Protein AF-0000000078556509 (afdb_homodimer)

Structure (mmCIF, N/CA/C/O backbone):
data_AF-0000000078556509-model_v1
#
loop_
_entity.id
_entity.type
_entity.pdbx_description
1 polymer 'Transthyretin-like family protein'
#
loop_
_atom_site.group_PDB
_atom_site.id
_atom_site.type_symbol
_atom_site.label_atom_id
_atom_site.label_alt_id
_atom_site.label_comp_id
_atom_site.label_asym_id
_atom_site.label_entity_id
_atom_site.label_seq_id
_atom_site.pdbx_PDB_ins_code
_atom_site.Cartn_x
_atom_site.Cartn_y
_atom_site.Cartn_z
_atom_site.occupancy
_atom_site.B_iso_or_equiv
_atom_site.auth_seq_id
_atom_site.auth_comp_id
_atom_site.auth_asym_id
_atom_site.auth_atom_id
_atom_site.pdbx_PDB_model_num
ATOM 1 N N . MET A 1 1 ? -6.086 -6.164 5.988 1 96.38 1 MET A N 1
ATOM 2 C CA . MET A 1 1 ? -7.168 -5.723 6.867 1 96.38 1 MET A CA 1
ATOM 3 C C . MET A 1 1 ? -8.195 -4.902 6.098 1 96.38 1 MET A C 1
ATOM 5 O O . MET A 1 1 ? -7.891 -4.348 5.039 1 96.38 1 MET A O 1
ATOM 9 N N . CYS A 1 2 ? -9.359 -4.914 6.66 1 96.06 2 CYS A N 1
ATOM 10 C CA . CYS A 1 2 ? -10.398 -3.969 6.266 1 96.06 2 CYS A CA 1
ATOM 11 C C . CYS A 1 2 ? -10.992 -3.271 7.48 1 96.06 2 CYS A C 1
ATOM 13 O O . CYS A 1 2 ? -11.836 -3.844 8.18 1 96.06 2 CYS A O 1
ATOM 15 N N . GLY A 1 3 ? -10.539 -2.02 7.633 1 93.44 3 GLY A N 1
ATOM 16 C CA . GLY A 1 3 ? -10.82 -1.398 8.914 1 93.44 3 GLY A CA 1
ATOM 17 C C . GLY A 1 3 ? -10.094 -2.057 10.07 1 93.44 3 GLY A C 1
ATOM 18 O O . GLY A 1 3 ? -8.875 -2.221 10.031 1 93.44 3 GLY A O 1
ATOM 19 N N . ASP A 1 4 ? -10.836 -2.4 11.125 1 92.94 4 ASP A N 1
ATOM 20 C CA . ASP A 1 4 ? -10.234 -2.998 12.312 1 92.94 4 ASP A CA 1
ATOM 21 C C . ASP A 1 4 ? -10.367 -4.52 12.289 1 92.94 4 ASP A C 1
ATOM 23 O O . ASP A 1 4 ? -10.039 -5.191 13.266 1 92.94 4 ASP A O 1
ATOM 27 N N . LYS A 1 5 ? -10.719 -5.02 11.133 1 94.81 5 LYS A N 1
ATOM 28 C CA . LYS A 1 5 ? -10.93 -6.461 11.031 1 94.81 5 LYS A CA 1
ATOM 29 C C . LYS A 1 5 ? -10 -7.082 9.992 1 94.81 5 LYS A C 1
ATOM 31 O O . LYS A 1 5 ? -9.641 -6.43 9.008 1 94.81 5 LYS A O 1
ATOM 36 N N . PRO A 1 6 ? -9.734 -8.422 10.219 1 96.88 6 PRO A N 1
ATOM 37 C CA . PRO A 1 6 ? -9 -9.102 9.156 1 96.88 6 PRO A CA 1
ATOM 38 C C . PRO A 1 6 ? -9.781 -9.172 7.848 1 96.88 6 PRO A C 1
ATOM 40 O O . PRO A 1 6 ? -11.008 -9.32 7.863 1 96.88 6 PRO A O 1
ATOM 43 N N . LEU A 1 7 ? -9.109 -8.938 6.797 1 96.88 7 LEU A N 1
ATOM 44 C CA . LEU A 1 7 ? -9.719 -9.07 5.477 1 96.88 7 LEU A CA 1
ATOM 45 C C . LEU A 1 7 ? -9.641 -10.508 4.984 1 96.88 7 LEU A C 1
ATOM 47 O O . LEU A 1 7 ? -8.617 -10.93 4.449 1 96.88 7 LEU A O 1
ATOM 51 N N . LYS A 1 8 ? -10.68 -11.203 5.137 1 95 8 LYS A N 1
ATOM 52 C CA . LYS A 1 8 ? -10.758 -12.609 4.746 1 95 8 LYS A CA 1
ATOM 53 C C . LYS A 1 8 ? -11.211 -12.75 3.297 1 95 8 LYS A C 1
ATOM 55 O O . LYS A 1 8 ? -12.078 -12.008 2.838 1 95 8 LYS A O 1
ATOM 60 N N . GLY A 1 9 ? -10.625 -13.703 2.568 1 94.25 9 GLY A N 1
ATOM 61 C CA . GLY A 1 9 ? -11.141 -14.117 1.271 1 94.25 9 GLY A CA 1
ATOM 62 C C . GLY A 1 9 ? -10.633 -13.25 0.131 1 94.25 9 GLY A C 1
ATOM 63 O O . GLY A 1 9 ? -11.086 -13.383 -1.008 1 94.25 9 GLY A O 1
ATOM 64 N N . ALA A 1 10 ? -9.766 -12.32 0.424 1 95.56 10 ALA A N 1
ATOM 65 C CA . ALA A 1 10 ? -9.117 -11.586 -0.657 1 95.56 10 ALA A CA 1
ATOM 66 C C . ALA A 1 10 ? -8.266 -12.523 -1.516 1 95.56 10 ALA A C 1
ATOM 68 O O . ALA A 1 10 ? -7.594 -13.414 -0.996 1 95.56 10 ALA A O 1
ATOM 69 N N . ILE A 1 11 ? -8.258 -12.297 -2.779 1 96.19 11 ILE A N 1
ATOM 70 C CA . ILE A 1 11 ? -7.461 -13.094 -3.703 1 96.19 11 ILE A CA 1
ATOM 71 C C . ILE A 1 11 ? -6.117 -12.414 -3.951 1 96.19 11 ILE A C 1
ATOM 73 O O . ILE A 1 11 ? -6.066 -11.234 -4.297 1 96.19 11 ILE A O 1
ATOM 77 N N . LEU A 1 12 ? -5.078 -13.141 -3.709 1 97.12 12 LEU A N 1
ATOM 78 C CA . LEU A 1 12 ? -3.729 -12.664 -3.988 1 97.12 12 LEU A CA 1
ATOM 79 C C . LEU A 1 12 ? -3.061 -13.516 -5.062 1 97.12 12 LEU A C 1
ATOM 81 O O . LEU A 1 12 ? -3.086 -14.742 -4.988 1 97.12 12 LEU A O 1
ATOM 85 N N . LYS A 1 13 ? -2.469 -12.836 -6.016 1 94.88 13 LYS A N 1
ATOM 86 C CA . LYS A 1 13 ? -1.738 -13.492 -7.094 1 94.88 13 LYS A CA 1
ATOM 87 C C . LYS A 1 13 ? -0.334 -12.914 -7.238 1 94.88 13 LYS A C 1
ATOM 89 O O . LYS A 1 13 ? -0.161 -11.695 -7.285 1 94.88 13 LYS A O 1
ATOM 94 N N . ILE A 1 14 ? 0.602 -13.734 -7.246 1 93.94 14 ILE A N 1
ATOM 95 C CA . ILE A 1 14 ? 1.925 -13.305 -7.688 1 93.94 14 ILE A CA 1
ATOM 96 C C . ILE A 1 14 ? 2.139 -13.711 -9.141 1 93.94 14 ILE A C 1
ATOM 98 O O . ILE A 1 14 ? 1.852 -14.844 -9.531 1 93.94 14 ILE A O 1
ATOM 102 N N . ILE A 1 15 ? 2.551 -12.734 -9.883 1 91.75 15 ILE A N 1
ATOM 103 C CA . ILE A 1 15 ? 2.691 -12.945 -11.32 1 91.75 15 ILE A CA 1
ATOM 104 C C . ILE A 1 15 ? 4.086 -12.523 -11.766 1 91.75 15 ILE A C 1
ATOM 106 O O . ILE A 1 15 ? 4.809 -11.852 -11.023 1 91.75 15 ILE A O 1
ATOM 110 N N . ASP A 1 16 ? 4.496 -13.023 -12.938 1 90.25 16 ASP A N 1
ATOM 111 C CA . ASP A 1 16 ? 5.605 -12.469 -13.711 1 90.25 16 ASP A CA 1
ATOM 112 C C . ASP A 1 16 ? 5.094 -11.531 -14.805 1 90.25 16 ASP A C 1
ATOM 114 O O . ASP A 1 16 ? 4.402 -11.961 -15.727 1 90.25 16 ASP A O 1
ATOM 118 N N . ARG A 1 17 ? 5.434 -10.273 -14.547 1 87.31 17 ARG A N 1
ATOM 119 C CA . ARG A 1 17 ? 4.961 -9.281 -15.508 1 87.31 17 ARG A CA 1
ATOM 120 C C . ARG A 1 17 ? 5.68 -9.43 -16.844 1 87.31 17 ARG A C 1
ATOM 122 O O . ARG A 1 17 ? 6.906 -9.516 -16.891 1 87.31 17 ARG A O 1
ATOM 129 N N . ASP A 1 18 ? 4.867 -9.414 -17.875 1 80.38 18 ASP A N 1
ATOM 130 C CA . ASP A 1 18 ? 5.445 -9.469 -19.219 1 80.38 18 ASP A CA 1
ATOM 131 C C . ASP A 1 18 ? 5.254 -8.148 -19.953 1 80.38 18 ASP A C 1
ATOM 133 O O . ASP A 1 18 ? 4.242 -7.469 -19.766 1 80.38 18 ASP A O 1
ATOM 137 N N . HIS A 1 19 ? 6.23 -7.641 -20.609 1 72.62 19 HIS A N 1
ATOM 138 C CA . HIS A 1 19 ? 6.176 -6.355 -21.297 1 72.62 19 HIS A CA 1
ATOM 139 C C . HIS A 1 19 ? 5.723 -6.516 -22.75 1 72.62 19 HIS A 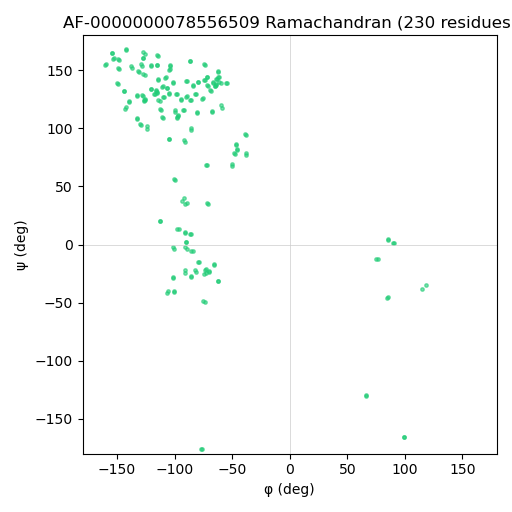C 1
ATOM 141 O O . HIS A 1 19 ? 5.25 -5.559 -23.359 1 72.62 19 HIS A O 1
ATOM 147 N N . ASP A 1 20 ? 5.836 -7.543 -23.422 1 63.81 20 ASP A N 1
AT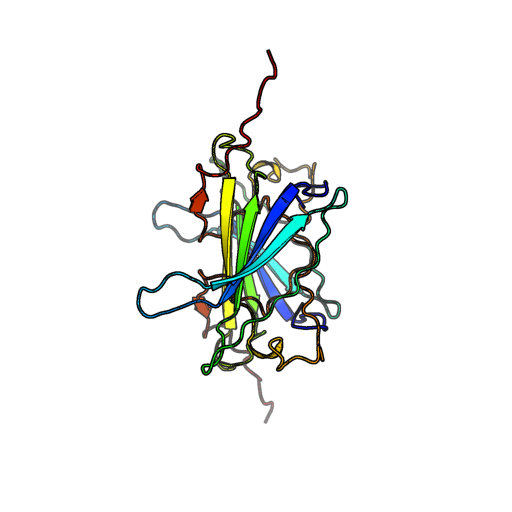OM 148 C CA . ASP A 1 20 ? 5.672 -7.695 -24.875 1 63.81 20 ASP A CA 1
ATOM 149 C C . ASP A 1 20 ? 4.223 -8.016 -25.234 1 63.81 20 ASP A C 1
ATOM 151 O O . ASP A 1 20 ? 3.955 -8.648 -26.25 1 63.81 20 ASP A O 1
ATOM 155 N N . GLY A 1 21 ? 3.35 -7.406 -24.469 1 65.56 21 GLY A N 1
ATOM 156 C CA . GLY A 1 21 ? 1.974 -7.652 -24.875 1 65.56 21 GLY A CA 1
ATOM 157 C C . GLY A 1 21 ? 1.466 -9.016 -24.469 1 65.56 21 GLY A C 1
ATOM 158 O O . GLY A 1 21 ? 0.281 -9.32 -24.625 1 65.56 21 GLY A O 1
ATOM 159 N N . ASP A 1 22 ? 2.355 -9.797 -24.078 1 65.38 22 ASP A N 1
ATOM 160 C CA . ASP A 1 22 ? 1.943 -11.125 -23.641 1 65.38 22 ASP A CA 1
ATOM 161 C C . ASP A 1 22 ? 1.27 -11.078 -22.266 1 65.38 22 ASP A C 1
ATOM 163 O O . ASP A 1 22 ? 1.391 -10.086 -21.547 1 65.38 22 ASP A O 1
ATOM 167 N N . LYS A 1 23 ? 0.488 -12.078 -22.125 1 77.12 23 LYS A N 1
ATOM 168 C CA . LYS A 1 23 ? -0.222 -12.203 -20.859 1 77.12 23 LYS A CA 1
ATOM 169 C C . LYS A 1 23 ? 0.747 -12.492 -19.703 1 77.12 23 LYS A C 1
ATOM 171 O O . LYS A 1 23 ? 1.72 -13.227 -19.875 1 77.12 23 LYS A O 1
ATOM 176 N N . ASP A 1 24 ? 0.536 -11.852 -18.5 1 81.94 24 ASP A N 1
ATOM 177 C CA . ASP A 1 24 ? 1.281 -12.148 -17.281 1 81.94 24 ASP A CA 1
ATOM 178 C C . ASP A 1 24 ? 1.217 -13.633 -16.938 1 81.94 24 ASP A C 1
ATOM 180 O O . ASP A 1 24 ? 0.186 -14.281 -17.156 1 81.94 24 ASP A O 1
ATOM 184 N N . ASP A 1 25 ? 2.389 -14.148 -16.5 1 87 25 ASP A N 1
ATOM 185 C CA . ASP A 1 25 ? 2.398 -15.531 -16.031 1 87 25 ASP A CA 1
ATOM 186 C C . ASP A 1 25 ? 2.014 -15.617 -14.555 1 87 25 ASP A C 1
ATOM 188 O O . ASP A 1 25 ? 2.629 -14.969 -13.711 1 87 25 ASP A O 1
ATOM 192 N N . LEU A 1 26 ? 1.012 -16.422 -14.383 1 90.44 26 LEU A N 1
ATOM 193 C CA . LEU A 1 26 ? 0.615 -16.672 -13 1 90.44 26 LEU A CA 1
ATOM 194 C C . LEU A 1 26 ? 1.592 -17.625 -12.32 1 90.44 26 LEU A C 1
ATOM 196 O O . LEU A 1 26 ? 1.831 -18.719 -12.812 1 90.44 26 LEU A O 1
ATOM 200 N N . LEU A 1 27 ? 2.104 -17.172 -11.219 1 89.94 27 LEU A N 1
ATOM 201 C CA . LEU A 1 27 ? 3.051 -18.016 -10.492 1 89.94 27 LEU A CA 1
ATOM 202 C C . LEU A 1 27 ? 2.369 -18.703 -9.32 1 89.94 27 LEU A C 1
ATOM 204 O O . LEU A 1 27 ? 2.682 -19.859 -9.016 1 89.94 27 LEU A O 1
ATOM 208 N N . ASP A 1 28 ? 1.559 -18.078 -8.656 1 92.69 28 ASP A N 1
ATOM 209 C CA . ASP A 1 28 ? 0.806 -18.625 -7.535 1 92.69 28 ASP A CA 1
ATOM 210 C C . ASP A 1 28 ? -0.43 -17.781 -7.234 1 92.69 28 ASP A C 1
ATOM 212 O O . ASP A 1 28 ? -0.494 -16.609 -7.613 1 92.69 28 ASP A O 1
ATOM 216 N N . GLU A 1 29 ? -1.431 -18.391 -6.645 1 95.06 29 GLU A N 1
ATOM 217 C CA . GLU A 1 29 ? -2.674 -17.734 -6.25 1 95.06 29 GLU A CA 1
ATOM 218 C C . GLU A 1 29 ? -3.205 -18.312 -4.938 1 95.06 29 GLU A C 1
ATOM 220 O O . GLU A 1 29 ? -3.324 -19.531 -4.789 1 95.06 29 GLU A O 1
ATOM 225 N N . VAL A 1 30 ? -3.566 -17.438 -4.02 1 96.56 30 VAL A N 1
ATOM 226 C CA . VAL A 1 30 ? -4.125 -17.875 -2.744 1 96.56 30 VAL A CA 1
ATOM 227 C C . VAL A 1 30 ? -5.238 -16.922 -2.311 1 96.56 30 VAL A C 1
ATOM 229 O O . VAL A 1 30 ? -5.449 -15.883 -2.932 1 96.56 30 VAL A O 1
ATOM 232 N N . ARG A 1 31 ? -5.992 -17.344 -1.307 1 96.5 31 ARG A N 1
ATOM 233 C CA . ARG A 1 31 ? -6.945 -16.484 -0.609 1 96.5 31 ARG A CA 1
ATOM 234 C C . ARG A 1 31 ? -6.523 -16.266 0.838 1 96.5 31 ARG A C 1
ATOM 236 O O . ARG A 1 31 ? -5.977 -17.156 1.479 1 96.5 31 ARG A O 1
ATOM 243 N N . THR A 1 32 ? -6.75 -15.047 1.268 1 97.19 32 THR A N 1
ATOM 244 C CA . THR A 1 32 ? -6.453 -14.812 2.676 1 97.19 32 THR A CA 1
ATOM 245 C C . THR A 1 32 ? -7.316 -15.695 3.568 1 97.19 32 THR A C 1
ATOM 247 O O . THR A 1 32 ? -8.492 -15.922 3.275 1 97.19 32 THR A O 1
ATOM 250 N N . GLU A 1 33 ? -6.727 -16.125 4.648 1 97.5 33 GLU A N 1
ATOM 251 C CA . GLU A 1 33 ? -7.41 -16.922 5.66 1 97.5 33 GLU A CA 1
ATOM 252 C C . GLU A 1 33 ? -8.312 -16.047 6.527 1 97.5 33 GLU A C 1
ATOM 254 O O . GLU A 1 33 ? -8.414 -14.836 6.309 1 97.5 33 GLU A O 1
ATOM 259 N N . ASP A 1 34 ? -8.93 -16.656 7.543 1 96.88 34 ASP A N 1
ATOM 260 C CA . ASP A 1 34 ? -9.875 -15.969 8.422 1 96.88 34 ASP A CA 1
ATOM 261 C C . ASP A 1 34 ? -9.195 -14.828 9.18 1 96.88 34 ASP A C 1
ATOM 263 O O . ASP A 1 34 ? -9.828 -13.828 9.5 1 96.88 34 ASP A O 1
ATOM 267 N N . ASN A 1 35 ? -7.992 -15.008 9.445 1 96.75 35 ASN A N 1
ATOM 268 C CA . ASN A 1 35 ? -7.262 -14 10.203 1 96.75 35 ASN A CA 1
ATOM 269 C C . ASN A 1 35 ? -6.621 -12.969 9.281 1 96.75 35 ASN A C 1
ATOM 271 O O . ASN A 1 35 ? -5.836 -12.125 9.734 1 96.75 35 ASN A O 1
ATOM 275 N N . GLY A 1 36 ? -6.82 -13.055 7.996 1 97.06 36 GLY A N 1
ATOM 276 C CA . GLY A 1 36 ? -6.309 -12.078 7.047 1 97.06 36 GLY A CA 1
ATOM 277 C C . GLY A 1 36 ? -4.926 -12.414 6.527 1 97.06 36 GLY A C 1
ATOM 278 O O . GLY A 1 36 ? -4.355 -11.672 5.727 1 97.06 36 GLY A O 1
ATOM 279 N N . GLU A 1 37 ? -4.359 -13.539 6.949 1 97 37 GLU A N 1
ATOM 280 C CA . GLU A 1 37 ? -2.996 -13.898 6.574 1 97 37 GLU A CA 1
ATOM 281 C C . GLU A 1 37 ? -2.969 -14.648 5.246 1 97 37 GLU A C 1
ATOM 283 O O . GLU A 1 37 ? -3.98 -15.219 4.828 1 97 37 GLU A O 1
ATOM 288 N N . PHE A 1 38 ? -1.829 -14.602 4.633 1 96.62 38 PHE A N 1
ATOM 289 C CA . PHE A 1 38 ? -1.604 -15.352 3.4 1 96.62 38 PHE A CA 1
ATOM 290 C C . PHE A 1 38 ? -0.127 -15.688 3.234 1 96.62 38 PHE A C 1
ATOM 292 O O . PHE A 1 38 ? 0.731 -15.086 3.881 1 96.62 38 PHE A O 1
ATOM 299 N N . TYR A 1 39 ? 0.152 -16.656 2.428 1 94.75 39 TYR A N 1
ATOM 300 C CA . TYR A 1 39 ? 1.484 -17.078 2 1 94.75 39 TYR A CA 1
ATOM 301 C C . TYR A 1 39 ? 1.495 -17.438 0.521 1 94.75 39 TYR A C 1
ATOM 303 O O . TYR A 1 39 ? 0.648 -18.203 0.059 1 94.75 39 TYR A O 1
ATOM 311 N N . LEU A 1 40 ? 2.391 -16.734 -0.222 1 93.12 40 LEU A N 1
ATOM 312 C CA . LEU A 1 40 ? 2.527 -17 -1.65 1 93.12 40 LEU A CA 1
ATOM 313 C C . LEU A 1 40 ? 3.912 -17.547 -1.973 1 93.12 40 LEU A C 1
ATOM 315 O O . LEU A 1 40 ? 4.918 -17.047 -1.456 1 93.12 40 LEU A O 1
ATOM 319 N N . LYS A 1 41 ? 3.93 -18.531 -2.648 1 87.38 41 LYS A N 1
ATOM 320 C CA . LYS A 1 41 ? 5.164 -19.094 -3.184 1 87.38 41 LYS A CA 1
ATOM 321 C C . LYS A 1 41 ? 4.953 -19.656 -4.586 1 87.38 41 LYS A C 1
ATOM 323 O O . LYS A 1 41 ? 4 -20.406 -4.828 1 87.38 41 LYS A O 1
ATOM 328 N N . GLY A 1 42 ? 5.676 -19.031 -5.555 1 79.38 42 GLY A N 1
ATOM 329 C CA . GLY A 1 42 ? 5.562 -19.531 -6.914 1 79.38 42 GLY A CA 1
ATOM 330 C C . GLY A 1 42 ? 6.84 -19.359 -7.715 1 79.38 42 GLY A C 1
ATOM 331 O O . GLY A 1 42 ? 7.785 -18.719 -7.266 1 79.38 42 GLY A O 1
ATOM 332 N N . GLY A 1 43 ? 6.895 -20.172 -8.727 1 76.06 43 GLY A N 1
ATOM 333 C CA . GLY A 1 43 ? 8.078 -20.109 -9.57 1 76.06 43 GLY A CA 1
ATOM 334 C C . GLY A 1 43 ? 7.789 -20.438 -11.023 1 76.06 43 GLY A C 1
ATOM 335 O O . GLY A 1 43 ? 6.672 -20.828 -11.367 1 76.06 43 GLY A O 1
ATOM 336 N N . THR A 1 44 ? 8.578 -19.859 -11.875 1 69.25 44 THR A N 1
ATOM 337 C CA . THR A 1 44 ? 8.484 -20.188 -13.297 1 69.25 44 THR A CA 1
ATOM 338 C C . THR A 1 44 ? 9.859 -20.5 -13.867 1 69.25 44 THR A C 1
ATOM 340 O O . THR A 1 44 ? 10.883 -20.203 -13.242 1 69.25 44 THR A O 1
ATOM 343 N N . TYR A 1 45 ? 9.711 -21.375 -14.805 1 66.25 45 TYR A N 1
ATOM 344 C CA . TYR A 1 45 ? 10.93 -21.672 -15.547 1 66.25 45 TYR A CA 1
ATOM 345 C C . TYR A 1 45 ? 11.07 -20.766 -16.766 1 66.25 45 TYR A C 1
ATOM 347 O O . TYR A 1 45 ? 10.234 -20.797 -17.672 1 66.25 45 TYR A O 1
ATOM 355 N N . GLU A 1 46 ? 11.695 -19.625 -16.516 1 64.81 46 GLU A N 1
ATOM 356 C CA . GLU A 1 46 ? 11.93 -18.812 -17.688 1 64.81 46 GLU A CA 1
ATOM 357 C C . GLU A 1 46 ? 13.391 -18.391 -17.797 1 64.81 46 GLU A C 1
ATOM 359 O O . GLU A 1 46 ? 14.125 -18.422 -16.812 1 64.81 46 GLU A O 1
ATOM 364 N N . ASP A 1 47 ? 13.844 -18.141 -19.047 1 60.06 47 ASP A N 1
ATOM 365 C CA . ASP A 1 47 ? 15.203 -17.75 -19.391 1 60.06 47 ASP A CA 1
ATOM 366 C C . ASP A 1 47 ? 15.484 -16.312 -18.984 1 60.06 47 ASP A C 1
ATOM 368 O O . ASP A 1 47 ? 16.641 -15.906 -18.828 1 60.06 47 ASP A O 1
ATOM 372 N N . THR A 1 48 ? 14.484 -15.555 -18.891 1 64.44 48 THR A N 1
ATOM 373 C CA . THR A 1 48 ? 14.656 -14.141 -18.562 1 64.44 48 THR A CA 1
ATOM 374 C C . THR A 1 48 ? 14.281 -13.859 -17.125 1 64.44 48 THR A C 1
ATOM 376 O O . THR A 1 48 ? 13.508 -14.609 -16.516 1 64.44 48 THR A O 1
ATOM 379 N N . PRO A 1 49 ? 14.992 -12.773 -16.75 1 72.31 49 PRO A N 1
ATOM 380 C CA . PRO A 1 49 ? 14.656 -12.414 -15.367 1 72.31 49 PRO A CA 1
ATOM 381 C C . PRO A 1 49 ? 13.172 -12.086 -15.188 1 72.31 49 PRO A C 1
ATOM 383 O O . PRO A 1 49 ? 12.547 -11.531 -16.094 1 72.31 49 PRO A O 1
ATOM 386 N N . ILE A 1 50 ? 12.562 -12.523 -14.109 1 80.38 50 ILE A N 1
ATOM 387 C CA . ILE A 1 50 ? 11.164 -12.32 -13.773 1 80.38 50 ILE A CA 1
ATOM 388 C C . ILE A 1 50 ? 10.969 -10.922 -13.195 1 80.38 50 ILE A C 1
ATOM 390 O O . ILE A 1 50 ? 11.867 -10.391 -12.531 1 80.38 50 ILE A O 1
ATOM 394 N N . GLU A 1 51 ? 9.906 -10.281 -13.555 1 87.75 51 GLU A N 1
ATOM 395 C CA . GLU A 1 51 ? 9.43 -9.062 -12.906 1 87.75 51 GLU A CA 1
ATOM 396 C C . GLU A 1 51 ? 8.211 -9.344 -12.031 1 87.75 51 GLU A C 1
ATOM 398 O O . GLU A 1 51 ? 7.07 -9.25 -12.492 1 87.75 51 GLU A O 1
ATOM 403 N N . PRO A 1 52 ? 8.477 -9.656 -10.742 1 91.19 52 PRO A N 1
ATOM 404 C CA . PRO A 1 52 ? 7.383 -10.102 -9.883 1 91.19 52 PRO A CA 1
ATOM 405 C C . PRO A 1 52 ? 6.422 -8.977 -9.516 1 91.19 52 PRO A C 1
ATOM 407 O O . PRO A 1 52 ? 6.855 -7.855 -9.25 1 91.19 52 PRO A O 1
ATOM 410 N N . ALA A 1 53 ? 5.207 -9.289 -9.562 1 93.56 53 ALA A N 1
ATOM 411 C CA . ALA A 1 53 ? 4.164 -8.359 -9.141 1 93.56 53 ALA A CA 1
ATOM 412 C C . ALA A 1 53 ? 3.088 -9.07 -8.328 1 93.56 53 ALA A C 1
ATOM 414 O O . ALA A 1 53 ? 2.906 -10.281 -8.461 1 93.56 53 ALA A O 1
ATOM 415 N N . LEU A 1 54 ? 2.5 -8.289 -7.52 1 95.12 54 LEU A N 1
ATOM 416 C CA . LEU A 1 54 ? 1.416 -8.773 -6.668 1 95.12 54 LEU A CA 1
ATOM 417 C C . LEU A 1 54 ? 0.095 -8.109 -7.047 1 95.12 54 LEU A C 1
ATOM 419 O O . LEU A 1 54 ? 0.007 -6.883 -7.117 1 95.12 54 LEU A O 1
ATOM 423 N N . LYS A 1 55 ? -0.846 -8.914 -7.336 1 95.12 55 LYS A N 1
ATOM 424 C CA . LYS A 1 55 ? -2.217 -8.453 -7.527 1 95.12 55 LYS A CA 1
ATOM 425 C C . LYS A 1 55 ? -3.1 -8.844 -6.348 1 95.12 55 LYS A C 1
ATOM 427 O O . LYS A 1 55 ? -3.045 -9.977 -5.871 1 95.12 55 LYS A O 1
ATOM 432 N N . ILE A 1 56 ? -3.855 -7.918 -5.926 1 95.88 56 ILE A N 1
ATOM 433 C CA . ILE A 1 56 ? -4.777 -8.18 -4.824 1 95.88 56 ILE A CA 1
ATOM 434 C C . ILE A 1 56 ? -6.195 -7.789 -5.234 1 95.88 56 ILE A C 1
ATOM 436 O O . ILE A 1 56 ? -6.43 -6.668 -5.691 1 95.88 56 ILE A O 1
ATOM 440 N N . TYR A 1 57 ? -7.105 -8.719 -5.141 1 94.06 57 TYR A N 1
ATOM 441 C CA . TYR A 1 57 ? -8.531 -8.5 -5.363 1 94.06 57 TYR A CA 1
ATOM 442 C C . TYR A 1 57 ? -9.312 -8.609 -4.059 1 94.06 57 TYR A C 1
ATOM 444 O O . TYR A 1 57 ? -9.219 -9.609 -3.352 1 94.06 57 TYR A O 1
ATOM 452 N N . HIS A 1 58 ? -10.062 -7.598 -3.795 1 94.25 58 HIS A N 1
ATOM 453 C CA . HIS A 1 58 ? -10.727 -7.621 -2.494 1 94.25 58 HIS A CA 1
ATOM 454 C C . HIS A 1 58 ? -12.008 -6.793 -2.512 1 94.25 58 HIS A C 1
ATOM 456 O O . HIS A 1 58 ? -12.234 -6.008 -3.436 1 94.25 58 HIS A O 1
ATOM 462 N N . ASP A 1 59 ? -12.828 -6.992 -1.521 1 91.31 59 ASP A N 1
ATOM 463 C CA . ASP A 1 59 ? -14.133 -6.328 -1.442 1 91.31 59 ASP A CA 1
ATOM 464 C C . ASP A 1 59 ? -14.172 -5.34 -0.281 1 91.31 59 ASP A C 1
ATOM 466 O O . ASP A 1 59 ? -15.25 -4.984 0.2 1 91.31 59 ASP A O 1
ATOM 470 N N . CYS A 1 60 ? -13.031 -5.004 0.088 1 93.06 60 CYS A N 1
ATOM 471 C CA . CYS A 1 60 ? -12.992 -3.984 1.129 1 93.06 60 CYS A CA 1
ATOM 472 C C . CYS A 1 60 ? -13.391 -2.621 0.571 1 93.06 60 CYS A C 1
ATOM 474 O O . CYS A 1 60 ? -12.523 -1.828 0.189 1 93.06 60 CYS A O 1
ATOM 476 N N . ASP A 1 61 ? -14.617 -2.533 0.234 1 77.19 61 ASP A N 1
ATOM 477 C CA . ASP A 1 61 ? -15.148 -1.322 -0.383 1 77.19 61 ASP A CA 1
ATOM 478 C C . ASP A 1 61 ? -16.359 -0.806 0.383 1 77.19 61 ASP A C 1
ATOM 480 O O . ASP A 1 61 ? -17.266 -1.58 0.732 1 77.19 61 ASP A O 1
ATOM 484 N N . HIS A 1 62 ? -16.266 0.353 0.748 1 63.31 62 HIS A N 1
ATOM 485 C CA . HIS A 1 62 ? -17.422 0.915 1.437 1 63.31 62 HIS A CA 1
ATOM 486 C C . HIS A 1 62 ? -18.484 1.381 0.444 1 63.31 62 HIS A C 1
ATOM 488 O O . HIS A 1 62 ? -19.672 1.471 0.787 1 63.31 62 HIS A O 1
ATOM 494 N N . LYS A 1 63 ? -18.047 1.661 -0.748 1 60.47 63 LYS A N 1
ATOM 495 C CA . LYS A 1 63 ? -18.984 2.373 -1.624 1 60.47 63 LYS A CA 1
ATOM 496 C C . LYS A 1 63 ? -19.547 1.442 -2.691 1 60.47 63 LYS A C 1
ATOM 498 O O . LYS A 1 63 ? -20.703 1.599 -3.107 1 60.47 63 LYS A O 1
ATOM 503 N N . HIS A 1 64 ? -18.703 0.549 -3.271 1 61.06 64 HIS A N 1
ATOM 504 C CA . HIS A 1 64 ? -19.156 -0.214 -4.43 1 61.06 64 HIS A CA 1
ATOM 505 C C . HIS A 1 64 ? -19.016 -1.714 -4.188 1 61.06 64 HIS A C 1
ATOM 507 O O . HIS A 1 64 ? -17.938 -2.279 -4.371 1 61.06 64 HIS A O 1
ATOM 513 N N . LYS A 1 65 ? -20.062 -2.32 -3.848 1 64.06 65 LYS A N 1
ATOM 514 C CA . LYS A 1 65 ? -20.031 -3.727 -3.453 1 64.06 65 LYS A CA 1
ATOM 515 C C . LYS A 1 65 ? -20.094 -4.641 -4.672 1 64.06 65 LYS A C 1
ATOM 517 O O . LYS A 1 65 ? -19.781 -5.832 -4.582 1 64.06 65 LYS A O 1
ATOM 522 N N . ALA A 1 66 ? -20.281 -4.078 -5.848 1 68.81 66 ALA A N 1
ATOM 523 C CA . ALA A 1 66 ? -20.562 -5.012 -6.938 1 68.81 66 ALA A CA 1
ATOM 524 C C . ALA A 1 66 ? -19.266 -5.543 -7.543 1 68.81 66 ALA A C 1
ATOM 526 O O . ALA A 1 66 ? -19.234 -6.652 -8.078 1 68.81 66 ALA A O 1
ATOM 527 N N . CYS A 1 67 ? -18.219 -4.793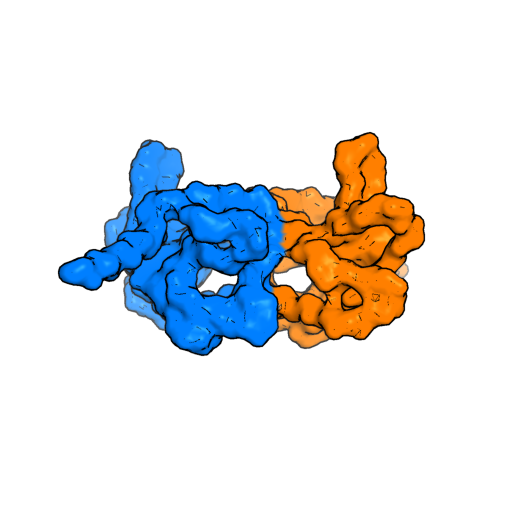 -7.484 1 84.56 67 CYS A N 1
ATOM 528 C CA . CYS A 1 67 ? -16.953 -5.219 -8.07 1 84.56 67 CYS A CA 1
ATOM 529 C C . CYS A 1 67 ? -15.828 -5.168 -7.047 1 84.56 67 CYS A C 1
ATOM 531 O O . CYS A 1 67 ? -15.859 -4.352 -6.125 1 84.56 67 CYS A O 1
ATOM 533 N N . LYS A 1 68 ? -14.977 -6.098 -7.238 1 89.69 68 LYS A N 1
ATOM 534 C CA . LYS A 1 68 ? -13.812 -6.121 -6.352 1 89.69 68 LYS A CA 1
ATOM 535 C C . LYS A 1 68 ? -12.828 -5.012 -6.703 1 89.69 68 LYS A C 1
ATOM 537 O O . LYS A 1 68 ? -12.68 -4.656 -7.875 1 89.69 68 LYS A O 1
ATOM 542 N N . ARG A 1 69 ? -12.273 -4.441 -5.707 1 93.06 69 ARG A N 1
ATOM 543 C CA . ARG A 1 69 ? -11.109 -3.582 -5.914 1 93.06 69 ARG A CA 1
ATOM 544 C C . ARG A 1 69 ? -9.883 -4.402 -6.277 1 93.06 69 ARG A C 1
ATOM 546 O O . ARG A 1 69 ? -9.68 -5.504 -5.754 1 93.06 69 ARG A O 1
ATOM 553 N N . ARG A 1 70 ? -9.07 -3.84 -7.145 1 93.19 70 ARG A N 1
ATOM 554 C CA . ARG A 1 70 ? -7.844 -4.523 -7.547 1 93.19 70 ARG A CA 1
ATOM 555 C C . ARG A 1 70 ? -6.648 -3.58 -7.496 1 93.19 70 ARG A C 1
ATOM 557 O O . ARG A 1 70 ? -6.699 -2.475 -8.039 1 93.19 70 ARG A O 1
ATOM 564 N N . VAL A 1 71 ? -5.652 -4.035 -6.82 1 94.81 71 VAL A N 1
ATOM 565 C CA . VAL A 1 71 ? -4.395 -3.299 -6.824 1 94.81 71 VAL A CA 1
ATOM 566 C C . VAL A 1 71 ? -3.307 -4.133 -7.496 1 94.81 71 VAL A C 1
ATOM 568 O O . VAL A 1 71 ? -3.416 -5.359 -7.574 1 94.81 71 VAL A O 1
ATOM 571 N N . TYR A 1 72 ? -2.326 -3.459 -8.023 1 94.06 72 TYR A N 1
ATOM 572 C CA . TYR A 1 72 ? -1.195 -4.031 -8.742 1 94.06 72 TYR A CA 1
ATOM 573 C C . TYR A 1 72 ? 0.121 -3.439 -8.25 1 94.06 72 TYR A C 1
ATOM 575 O O . TYR A 1 72 ? 0.408 -2.264 -8.492 1 94.06 72 TYR A O 1
ATOM 583 N N . TRP A 1 73 ? 0.928 -4.246 -7.516 1 96.12 73 TRP A N 1
ATOM 584 C CA . TRP A 1 73 ? 2.158 -3.771 -6.891 1 96.12 73 TRP A CA 1
ATOM 585 C C . TRP A 1 73 ? 3.365 -4.547 -7.406 1 96.12 73 TRP A C 1
ATOM 587 O O . TRP A 1 73 ? 3.332 -5.777 -7.492 1 96.12 73 TRP A O 1
ATOM 597 N N . MET A 1 74 ? 4.43 -3.816 -7.75 1 93.56 74 MET A N 1
ATOM 598 C CA . MET A 1 74 ? 5.668 -4.469 -8.164 1 93.56 74 MET A CA 1
ATOM 599 C C . MET A 1 74 ? 6.512 -4.848 -6.949 1 93.56 74 MET A C 1
ATOM 601 O O . MET A 1 74 ? 6.637 -4.062 -6.008 1 93.56 74 MET A O 1
ATOM 605 N N . LEU A 1 75 ? 7.047 -6.027 -7 1 93 75 LEU A N 1
ATOM 606 C CA . LEU A 1 75 ? 7.883 -6.523 -5.91 1 93 75 LEU A CA 1
ATOM 607 C C . LEU A 1 75 ? 9.359 -6.48 -6.293 1 93 75 LEU A C 1
ATOM 609 O O . LEU A 1 75 ? 9.703 -6.582 -7.473 1 93 75 LEU A O 1
ATOM 613 N N . PRO A 1 76 ? 10.195 -6.312 -5.297 1 91.31 76 PRO A N 1
ATOM 614 C CA . PRO A 1 76 ? 11.625 -6.305 -5.605 1 91.31 76 PRO A CA 1
ATO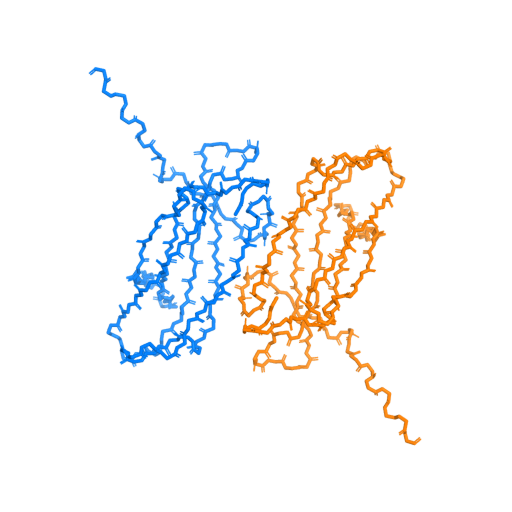M 615 C C . PRO A 1 76 ? 12.109 -7.633 -6.18 1 91.31 76 PRO A C 1
ATOM 617 O O . PRO A 1 76 ? 11.672 -8.703 -5.742 1 91.31 76 PRO A O 1
ATOM 620 N N . GLN A 1 77 ? 13.086 -7.555 -7.012 1 86.94 77 GLN A N 1
ATOM 621 C CA . GLN A 1 77 ? 13.633 -8.734 -7.676 1 86.94 77 GLN A CA 1
ATOM 622 C C . GLN A 1 77 ? 14.461 -9.578 -6.707 1 86.94 77 GLN A C 1
ATOM 624 O O . GLN A 1 77 ? 14.656 -10.773 -6.93 1 86.94 77 GLN A O 1
ATOM 629 N N . ARG A 1 78 ? 14.891 -9 -5.711 1 85.56 78 ARG A N 1
ATOM 630 C CA . ARG A 1 78 ? 15.812 -9.688 -4.809 1 85.56 78 ARG A CA 1
ATOM 631 C C . ARG A 1 78 ? 15.133 -10.867 -4.125 1 85.56 78 ARG A C 1
ATOM 633 O O . ARG A 1 78 ? 15.797 -11.727 -3.553 1 85.56 78 ARG A O 1
ATOM 640 N N . TYR A 1 79 ? 13.891 -10.891 -4.156 1 87.19 79 TYR A N 1
ATOM 641 C CA . TYR A 1 79 ? 13.18 -11.977 -3.502 1 87.19 79 TYR A CA 1
ATOM 642 C C . TYR A 1 79 ? 12.945 -13.133 -4.469 1 87.19 79 TYR A C 1
ATOM 644 O O . TYR A 1 79 ? 12.367 -14.156 -4.094 1 87.19 79 TYR A O 1
ATOM 652 N N . ILE A 1 80 ? 13.344 -12.945 -5.641 1 82.5 80 ILE A N 1
ATOM 653 C CA . ILE A 1 80 ? 13.328 -14.023 -6.621 1 82.5 80 ILE A CA 1
ATOM 654 C C . ILE A 1 80 ? 14.57 -14.898 -6.453 1 82.5 80 ILE A C 1
ATOM 656 O O . ILE A 1 80 ? 15.68 -14.383 -6.332 1 82.5 80 ILE A O 1
ATOM 660 N N . ASN A 1 81 ? 14.281 -16.156 -6.371 1 79.56 81 ASN A N 1
ATOM 661 C CA . ASN A 1 81 ? 15.391 -17.094 -6.219 1 79.56 81 ASN A CA 1
ATOM 662 C C . ASN A 1 81 ? 15.336 -18.203 -7.277 1 79.56 81 ASN A C 1
ATOM 664 O O . ASN A 1 81 ? 14.367 -18.297 -8.031 1 79.56 81 ASN A O 1
ATOM 668 N N . ASN A 1 82 ? 16.438 -18.938 -7.438 1 74.81 82 ASN A N 1
ATOM 669 C CA . ASN A 1 82 ? 16.562 -19.984 -8.445 1 74.81 82 ASN A CA 1
ATOM 670 C C . ASN A 1 82 ? 16.125 -21.344 -7.898 1 74.81 82 ASN A C 1
ATOM 672 O O . ASN A 1 82 ? 16.688 -22.375 -8.297 1 74.81 82 ASN A O 1
ATOM 676 N N . GLY A 1 83 ? 15.148 -21.422 -7.039 1 72.12 83 GLY A N 1
ATOM 677 C CA . GLY A 1 83 ? 14.688 -22.703 -6.547 1 72.12 83 GLY A CA 1
ATOM 678 C C . GLY A 1 83 ? 14.859 -22.859 -5.047 1 72.12 83 GLY A C 1
ATOM 679 O O . GLY A 1 83 ? 14.086 -23.578 -4.402 1 72.12 83 GLY A O 1
ATOM 680 N N . THR A 1 84 ? 15.93 -22.281 -4.535 1 76.44 84 THR A N 1
ATOM 681 C CA . THR A 1 84 ? 16.125 -22.312 -3.088 1 76.44 84 THR A CA 1
ATOM 682 C C . THR A 1 84 ? 15.688 -20.984 -2.457 1 76.44 84 THR A C 1
ATOM 684 O O . THR A 1 84 ? 16.234 -19.938 -2.777 1 76.44 84 THR A O 1
ATOM 687 N N . ILE A 1 85 ? 14.672 -21.078 -1.687 1 73.25 85 ILE A N 1
ATOM 688 C CA . ILE A 1 85 ? 14.188 -19.875 -1.029 1 73.25 85 ILE A CA 1
ATOM 689 C C . ILE A 1 85 ? 15.219 -19.391 -0.014 1 73.25 85 ILE A C 1
ATOM 691 O O . ILE A 1 85 ? 15.539 -20.094 0.94 1 73.25 85 ILE A O 1
ATOM 695 N N . THR A 1 86 ? 15.789 -18.203 -0.323 1 78.19 86 THR A N 1
ATOM 696 C CA . THR A 1 86 ? 16.797 -17.656 0.584 1 78.19 86 THR A CA 1
ATOM 697 C C . THR A 1 86 ? 16.188 -16.562 1.457 1 78.19 86 THR A C 1
ATOM 699 O O . THR A 1 86 ? 16.672 -16.312 2.566 1 78.19 86 THR A O 1
ATOM 702 N N . GLU A 1 87 ? 15.148 -15.906 0.881 1 85.69 87 GLU A N 1
ATOM 703 C CA . GLU A 1 87 ? 14.539 -14.805 1.625 1 85.69 87 GLU A CA 1
ATOM 704 C C . GLU A 1 87 ? 13.055 -14.672 1.291 1 85.69 87 GLU A C 1
ATOM 706 O O . GLU A 1 87 ? 12.656 -14.844 0.138 1 85.69 87 GLU A O 1
ATOM 711 N N . TRP A 1 88 ? 12.312 -14.422 2.418 1 88.88 88 TRP A N 1
ATOM 712 C CA . TRP A 1 88 ? 10.891 -14.141 2.258 1 88.88 88 TRP A CA 1
ATOM 713 C C . TRP A 1 88 ? 10.617 -12.648 2.361 1 88.88 88 TRP A C 1
ATOM 715 O O . TRP A 1 88 ? 11.234 -11.953 3.168 1 88.88 88 TRP A O 1
ATOM 725 N N . MET A 1 89 ? 9.75 -12.297 1.481 1 92.75 89 MET A N 1
ATOM 726 C CA . MET A 1 89 ? 9.297 -10.922 1.656 1 92.75 89 MET A CA 1
ATOM 727 C C . MET A 1 89 ? 8.086 -10.859 2.58 1 92.75 89 MET A C 1
ATOM 729 O O . MET A 1 89 ? 7.121 -11.602 2.395 1 92.75 89 MET A O 1
ATOM 733 N N . ASP A 1 90 ? 8.203 -10.031 3.561 1 95.94 90 ASP A N 1
ATOM 734 C CA . ASP A 1 90 ? 7.047 -9.656 4.371 1 95.94 90 ASP A CA 1
ATOM 735 C C . ASP A 1 90 ? 6.469 -8.32 3.912 1 95.94 90 ASP A C 1
ATOM 737 O O . ASP A 1 90 ? 7.082 -7.27 4.109 1 95.94 90 ASP A O 1
ATOM 741 N N .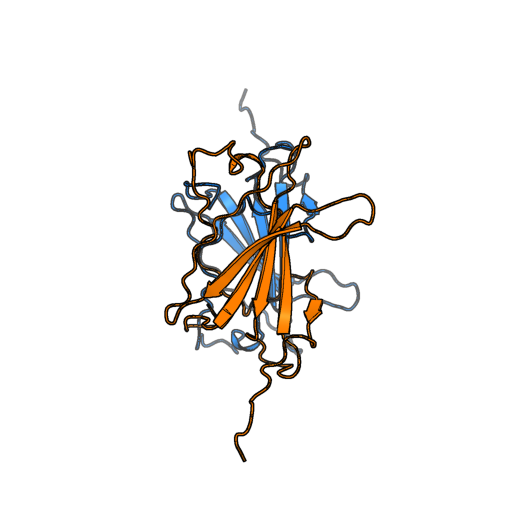 ILE A 1 91 ? 5.281 -8.367 3.311 1 96.44 91 ILE A N 1
ATOM 742 C CA . ILE A 1 91 ? 4.73 -7.121 2.795 1 96.44 91 ILE A CA 1
ATOM 743 C C . ILE A 1 91 ? 4.113 -6.32 3.939 1 96.44 91 ILE A C 1
ATOM 745 O O . ILE A 1 91 ? 3.799 -5.137 3.777 1 96.44 91 ILE A O 1
ATOM 749 N N . GLY A 1 92 ? 3.896 -6.977 5.062 1 96.81 92 GLY A N 1
ATOM 750 C CA . GLY A 1 92 ? 3.283 -6.332 6.211 1 96.81 92 GLY A CA 1
ATOM 751 C C . GLY A 1 92 ? 1.8 -6.629 6.34 1 96.81 92 GLY A C 1
ATOM 752 O O . GLY A 1 92 ? 1.324 -7.664 5.871 1 96.81 92 GLY A O 1
ATOM 753 N N . SER A 1 93 ? 1.174 -5.895 7.125 1 97.31 93 SER A N 1
ATOM 754 C CA . SER A 1 93 ? -0.274 -5.879 7.305 1 97.31 93 SER A CA 1
ATOM 755 C C . SER A 1 93 ? -0.879 -4.57 6.809 1 97.31 93 SER A C 1
ATOM 757 O O . SER A 1 93 ? -0.567 -3.496 7.328 1 97.31 93 SER A O 1
ATOM 759 N N . ILE A 1 94 ? -1.682 -4.703 5.82 1 97.94 94 ILE A N 1
ATOM 760 C CA . ILE A 1 94 ? -2.117 -3.504 5.113 1 97.94 94 ILE A CA 1
ATOM 761 C C . ILE A 1 94 ? -3.635 -3.359 5.23 1 97.94 94 ILE A C 1
ATOM 763 O O . ILE A 1 94 ? -4.375 -4.305 4.953 1 97.94 94 ILE A O 1
ATOM 767 N N . ASN A 1 95 ? -4.027 -2.172 5.625 1 97.56 95 ASN A N 1
ATOM 768 C CA . ASN A 1 95 ? -5.453 -1.856 5.652 1 97.56 95 ASN A CA 1
ATOM 769 C C . ASN A 1 95 ? -5.969 -1.479 4.27 1 97.56 95 ASN A C 1
ATOM 771 O O . ASN A 1 95 ? -5.668 -0.396 3.762 1 97.56 95 ASN A O 1
ATOM 775 N N . MET A 1 96 ? -6.832 -2.303 3.736 1 97.06 96 MET A N 1
ATOM 776 C CA . MET A 1 96 ? -7.23 -2.186 2.336 1 97.06 96 MET A CA 1
ATOM 777 C C . MET A 1 96 ? -8.391 -1.204 2.18 1 97.06 96 MET A C 1
ATOM 779 O O . MET A 1 96 ? -8.922 -1.033 1.081 1 97.06 96 MET A O 1
ATOM 783 N N . GLU A 1 97 ? -8.711 -0.488 3.266 1 95.38 97 GLU A N 1
ATOM 784 C CA . GLU A 1 97 ? -9.648 0.615 3.107 1 95.38 97 GLU A CA 1
ATOM 785 C C . GLU A 1 97 ? -9.031 1.768 2.326 1 95.38 97 GLU A C 1
ATOM 787 O O . GLU A 1 97 ? -9.742 2.609 1.777 1 95.38 97 GLU A O 1
ATOM 792 N N . ILE A 1 98 ? -7.727 1.719 2.418 1 95.69 98 ILE A N 1
ATOM 793 C CA . ILE A 1 98 ? -6.969 2.764 1.739 1 95.69 98 ILE A CA 1
ATOM 794 C C . ILE A 1 98 ? -7.176 2.65 0.23 1 95.69 98 ILE A C 1
ATOM 796 O O . ILE A 1 98 ? -7.184 1.547 -0.32 1 95.69 98 ILE A O 1
ATOM 800 N N . ASN A 1 99 ? -7.375 3.777 -0.376 1 93.75 99 ASN A N 1
ATOM 801 C CA . ASN A 1 99 ? -7.301 3.82 -1.833 1 93.75 99 ASN A CA 1
ATOM 802 C C . ASN A 1 99 ? -5.898 4.184 -2.312 1 93.75 99 ASN A C 1
ATOM 804 O O . ASN A 1 99 ? -5.449 5.316 -2.125 1 93.75 99 ASN A O 1
ATOM 808 N N . PHE A 1 100 ? -5.266 3.311 -2.979 1 94.75 100 PHE A N 1
ATOM 809 C CA . PHE A 1 100 ? -3.85 3.436 -3.301 1 94.75 100 PHE A CA 1
ATOM 810 C C . PHE A 1 100 ? -3.658 4.133 -4.641 1 94.75 100 PHE A C 1
ATOM 812 O O . PHE A 1 100 ? -2.535 4.242 -5.137 1 94.75 100 PHE A O 1
ATOM 819 N N . GLY A 1 101 ? -4.742 4.73 -5.281 1 86 101 GLY A N 1
ATOM 820 C CA . GLY A 1 101 ? -4.699 5.555 -6.477 1 86 101 GLY A CA 1
ATOM 821 C C . GLY A 1 101 ? -4.73 4.746 -7.762 1 86 101 GLY A C 1
ATOM 822 O O . GLY A 1 101 ? -5.27 5.195 -8.773 1 86 101 GLY A O 1
ATOM 823 N N . ASN A 1 102 ? -3.91 3.602 -7.887 1 83.44 102 ASN A N 1
ATOM 824 C CA . ASN A 1 102 ? -3.832 2.783 -9.094 1 83.44 102 ASN A CA 1
ATOM 825 C C . ASN A 1 102 ? -4.688 1.524 -8.969 1 83.44 102 ASN A C 1
ATOM 827 O O . ASN A 1 102 ? -4.23 0.426 -9.289 1 83.44 102 ASN A O 1
ATOM 831 N N . GLU A 1 103 ? -5.969 1.889 -8.68 1 86.56 103 GLU A N 1
ATOM 832 C CA . GLU A 1 103 ? -6.832 0.727 -8.492 1 86.56 103 GLU A CA 1
ATOM 833 C C . GLU A 1 103 ? -7.809 0.565 -9.648 1 86.56 103 GLU A C 1
ATOM 835 O O . GLU A 1 103 ? -8.211 1.552 -10.273 1 86.56 103 GLU A O 1
ATOM 840 N N . GLU A 1 104 ? -8 -0.665 -9.93 1 86.06 104 GLU A N 1
ATOM 841 C CA . GLU A 1 104 ? -9.031 -1.04 -10.891 1 86.06 104 GLU A CA 1
ATOM 842 C C . GLU A 1 104 ? -10.148 -1.841 -10.227 1 86.06 104 GLU A C 1
ATOM 844 O O . GLU A 1 104 ? -10.008 -2.268 -9.078 1 86.06 104 GLU A O 1
ATOM 849 N N . ARG A 1 105 ? -11.242 -1.867 -10.961 1 84.94 105 ARG A N 1
ATOM 850 C CA . ARG A 1 105 ? -12.359 -2.693 -10.5 1 84.94 105 ARG A CA 1
ATOM 851 C C . ARG A 1 105 ? -12.469 -3.969 -11.328 1 84.94 105 ARG A C 1
ATOM 853 O O . ARG A 1 105 ? -12.305 -3.939 -12.555 1 84.94 105 ARG A O 1
ATOM 860 N N . ASP A 1 106 ? -12.539 -5.035 -10.578 1 83.56 106 ASP A N 1
ATOM 861 C CA . ASP A 1 106 ? -12.719 -6.336 -11.219 1 83.56 106 ASP A CA 1
ATOM 862 C C . ASP A 1 106 ? -14.117 -6.898 -10.93 1 83.56 106 ASP A C 1
ATOM 864 O O . ASP A 1 106 ? -14.406 -7.301 -9.805 1 83.56 106 ASP A O 1
ATOM 868 N N . CYS A 1 107 ? -14.898 -6.895 -11.953 1 79.5 107 CYS A N 1
ATOM 869 C CA . CYS A 1 107 ? -16.281 -7.34 -11.766 1 79.5 107 CYS A CA 1
ATOM 870 C C . CYS A 1 107 ? -16.453 -8.773 -12.25 1 79.5 107 CYS A C 1
ATOM 872 O O . CYS A 1 107 ? -17.562 -9.305 -12.25 1 79.5 107 CYS A O 1
ATOM 874 N N . ARG A 1 108 ? -15.5 -9.406 -12.797 1 65.5 108 ARG A N 1
ATOM 875 C CA . ARG A 1 108 ? -15.578 -10.781 -13.273 1 65.5 108 ARG A CA 1
ATOM 876 C C . ARG A 1 108 ? -15.586 -11.773 -12.117 1 65.5 108 ARG A C 1
ATOM 878 O O . ARG A 1 108 ? -16.203 -12.836 -12.203 1 65.5 108 ARG A O 1
ATOM 885 N N . HIS A 1 109 ? -14.742 -11.719 -11.18 1 57.53 109 HIS A N 1
ATOM 886 C CA . HIS A 1 109 ? -14.672 -12.648 -10.062 1 57.53 109 HIS A CA 1
ATOM 887 C C . HIS A 1 109 ? -15.844 -12.453 -9.102 1 57.53 109 HIS A C 1
ATOM 889 O O . HIS A 1 109 ? -15.672 -12.492 -7.883 1 57.53 109 HIS A O 1
ATOM 895 N N . ARG A 1 110 ? -16.938 -12.141 -9.523 1 49.94 110 ARG A N 1
ATOM 896 C CA . ARG A 1 110 ? -18.125 -12.086 -8.68 1 49.94 110 ARG A CA 1
ATOM 897 C C . ARG A 1 110 ? -18.406 -13.438 -8.039 1 49.94 110 ARG A C 1
ATOM 899 O O . ARG A 1 110 ? -18.078 -14.477 -8.602 1 49.94 110 ARG A O 1
ATOM 906 N N . ARG A 1 111 ? -18.391 -13.617 -6.754 1 45.53 111 ARG A N 1
ATOM 907 C CA . ARG A 1 111 ? -18.969 -14.828 -6.18 1 45.53 111 ARG A CA 1
ATOM 908 C C . ARG A 1 111 ? -20.234 -15.234 -6.926 1 45.53 111 ARG A C 1
ATOM 910 O O . ARG A 1 111 ? -21.141 -14.43 -7.109 1 45.53 111 ARG A O 1
ATOM 917 N N . HIS A 1 112 ? -20.141 -16.062 -7.844 1 36.62 112 HIS A N 1
ATOM 918 C CA . HIS A 1 112 ? -21.391 -16.766 -8.125 1 36.62 112 HIS A CA 1
ATOM 919 C C . HIS A 1 112 ? -22 -17.328 -6.848 1 36.62 112 HIS A C 1
ATOM 921 O O . HIS A 1 112 ? -21.375 -18.141 -6.16 1 36.62 112 HIS A O 1
ATOM 927 N N . HIS A 1 113 ? -22.531 -16.516 -5.883 1 37.19 113 HIS A N 1
ATOM 928 C CA . HIS A 1 113 ? -23.469 -17.188 -5 1 37.19 113 HIS A CA 1
ATOM 929 C C . HIS A 1 113 ? -24.328 -18.188 -5.766 1 37.19 113 HIS A C 1
ATOM 931 O O . HIS A 1 113 ? -25.141 -17.797 -6.617 1 37.19 113 HIS A O 1
ATOM 937 N N . HIS A 1 114 ? -23.828 -19.266 -6.082 1 32.53 114 HIS A N 1
ATOM 938 C CA . HIS A 1 114 ? -24.703 -20.344 -6.48 1 32.53 114 HIS A CA 1
ATOM 939 C C . HIS A 1 114 ? -25.844 -20.531 -5.48 1 32.53 114 HIS A C 1
ATOM 941 O O . HIS A 1 114 ? -25.609 -20.844 -4.312 1 32.53 114 HIS A O 1
ATOM 947 N N . ARG A 1 115 ? -26.891 -19.828 -5.406 1 31.77 115 ARG A N 1
ATOM 948 C CA . ARG A 1 115 ? -28.141 -20.281 -4.801 1 31.77 115 ARG A CA 1
ATOM 949 C C . ARG A 1 115 ? -28.5 -21.688 -5.289 1 31.77 115 ARG A C 1
ATOM 951 O O . ARG A 1 115 ? -28.672 -21.906 -6.488 1 31.77 115 ARG A O 1
ATOM 958 N N . ARG A 1 116 ? -27.984 -22.719 -4.668 1 31.05 116 ARG A N 1
ATOM 959 C CA . ARG A 1 116 ? -28.766 -23.953 -4.734 1 31.05 116 ARG A CA 1
ATOM 960 C C . ARG A 1 116 ? -30.234 -23.672 -4.438 1 31.05 116 ARG A C 1
ATOM 962 O O . ARG A 1 116 ? -30.578 -23.203 -3.354 1 31.05 116 ARG A O 1
ATOM 969 N N . HIS A 1 117 ? -31.047 -23.188 -5.402 1 25.55 117 HIS A N 1
ATOM 970 C CA . HIS A 1 117 ? -32.469 -23.516 -5.254 1 25.55 117 HIS A CA 1
ATOM 971 C C . HIS A 1 117 ? -32.656 -25.016 -5.082 1 25.55 117 HIS A C 1
ATOM 973 O O . HIS A 1 117 ? -31.938 -25.812 -5.688 1 25.55 117 HIS A O 1
ATOM 979 N N . MET B 1 1 ? 8.039 -0.183 6.898 1 96.25 1 MET B N 1
ATOM 980 C CA . MET B 1 1 ? 9.234 -1.021 6.836 1 96.25 1 MET B CA 1
ATOM 981 C C . MET B 1 1 ? 9.969 -0.824 5.512 1 96.25 1 MET B C 1
ATOM 983 O O . MET B 1 1 ? 9.375 -0.383 4.527 1 96.25 1 MET B O 1
ATOM 987 N N . CYS B 1 2 ? 11.219 -1.131 5.586 1 95.94 2 CYS B N 1
ATOM 988 C CA . CYS B 1 2 ? 12.023 -1.303 4.383 1 95.94 2 CYS B CA 1
ATOM 989 C C . CYS B 1 2 ? 12.797 -2.615 4.434 1 95.94 2 CYS B C 1
ATOM 991 O O . CYS B 1 2 ? 13.836 -2.707 5.102 1 95.94 2 CYS B O 1
ATOM 993 N N . GLY B 1 3 ? 12.258 -3.557 3.654 1 93.44 3 GLY B N 1
ATOM 994 C CA . GLY B 1 3 ? 12.75 -4.906 3.873 1 93.44 3 GLY B CA 1
ATOM 995 C C . GLY B 1 3 ? 12.383 -5.461 5.238 1 93.44 3 GLY B C 1
ATOM 996 O O . GLY B 1 3 ? 11.211 -5.449 5.625 1 93.44 3 GLY B O 1
ATOM 997 N N . ASP B 1 4 ? 13.367 -5.992 5.941 1 92.81 4 ASP B N 1
ATOM 998 C CA . ASP B 1 4 ? 13.125 -6.598 7.246 1 92.81 4 ASP B CA 1
ATOM 999 C C . ASP B 1 4 ? 13.414 -5.609 8.375 1 92.81 4 ASP B C 1
ATOM 1001 O O . ASP B 1 4 ? 13.383 -5.977 9.547 1 92.81 4 ASP B O 1
ATOM 1005 N N . LYS B 1 5 ? 13.555 -4.359 7.992 1 94.69 5 LYS B N 1
ATOM 1006 C CA . L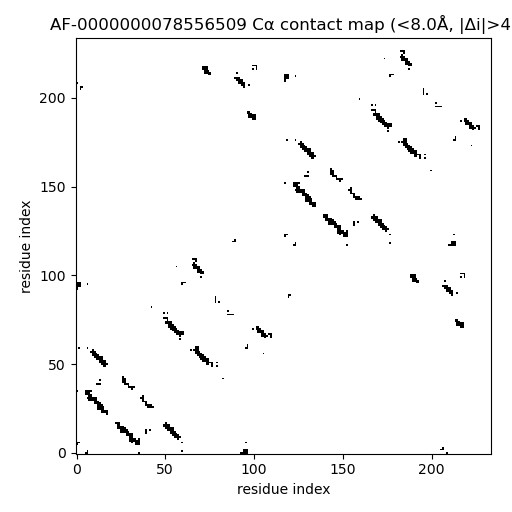YS B 1 5 ? 13.898 -3.355 9 1 94.69 5 LYS B CA 1
ATOM 1007 C C . LYS B 1 5 ? 12.828 -2.268 9.07 1 94.69 5 LYS B C 1
ATOM 1009 O O . LYS B 1 5 ? 12.195 -1.949 8.062 1 94.69 5 LYS B O 1
ATOM 1014 N N . PRO B 1 6 ? 12.758 -1.647 10.297 1 96.81 6 PRO B N 1
ATOM 1015 C CA . PRO B 1 6 ? 11.875 -0.479 10.367 1 96.81 6 PRO B CA 1
ATOM 1016 C C . PRO B 1 6 ? 12.344 0.666 9.469 1 96.81 6 PRO B C 1
ATOM 1018 O O . PRO B 1 6 ? 13.555 0.881 9.32 1 96.81 6 PRO B O 1
ATOM 1021 N N . LEU B 1 7 ? 11.445 1.259 8.82 1 96.81 7 LEU B N 1
ATOM 1022 C CA . LEU B 1 7 ? 11.75 2.432 8.008 1 96.81 7 LEU B CA 1
ATOM 1023 C C . LEU B 1 7 ? 11.719 3.701 8.852 1 96.81 7 LEU B C 1
ATOM 1025 O O . LEU B 1 7 ? 10.648 4.262 9.102 1 96.81 7 LEU B O 1
ATOM 1029 N N . LYS B 1 8 ? 12.828 4.141 9.227 1 95.06 8 LYS B N 1
ATOM 1030 C CA . LYS B 1 8 ? 12.969 5.328 10.062 1 95.06 8 LYS B CA 1
ATOM 1031 C C . LYS B 1 8 ? 13.102 6.59 9.211 1 95.06 8 LYS B C 1
ATOM 1033 O O . LYS B 1 8 ? 13.758 6.574 8.172 1 95.06 8 LYS B O 1
ATOM 1038 N N . GLY B 1 9 ? 12.477 7.68 9.648 1 94.25 9 GLY B N 1
ATOM 1039 C CA . GLY B 1 9 ? 12.719 8.992 9.086 1 94.25 9 GLY B CA 1
ATOM 1040 C C . GLY B 1 9 ? 11.883 9.281 7.852 1 94.25 9 GLY B C 1
ATOM 1041 O O . GLY B 1 9 ? 12.086 10.297 7.18 1 94.25 9 GLY B O 1
ATOM 1042 N N . ALA B 1 10 ? 11.008 8.383 7.512 1 95.56 10 ALA B N 1
ATOM 1043 C CA . ALA B 1 10 ? 10.055 8.688 6.449 1 95.56 10 ALA B CA 1
ATOM 1044 C C . ALA B 1 10 ? 9.133 9.836 6.848 1 95.56 10 ALA B C 1
ATOM 1046 O O . ALA B 1 10 ? 8.703 9.922 7.996 1 95.56 10 ALA B O 1
ATOM 1047 N N . ILE B 1 11 ? 8.82 10.664 5.922 1 96.19 11 ILE B N 1
ATOM 1048 C CA . ILE B 1 11 ? 7.93 11.789 6.172 1 96.19 11 ILE B CA 1
ATOM 1049 C C . ILE B 1 11 ? 6.496 11.406 5.805 1 96.19 11 ILE B C 1
ATOM 1051 O O . ILE B 1 11 ? 6.242 10.922 4.699 1 96.19 11 ILE B O 1
ATOM 1055 N N . LEU B 1 12 ? 5.617 11.57 6.754 1 97.19 12 LEU B N 1
ATOM 1056 C CA . LEU B 1 12 ? 4.195 11.336 6.527 1 97.19 12 LEU B CA 1
ATOM 1057 C C . LEU B 1 12 ? 3.398 12.633 6.699 1 97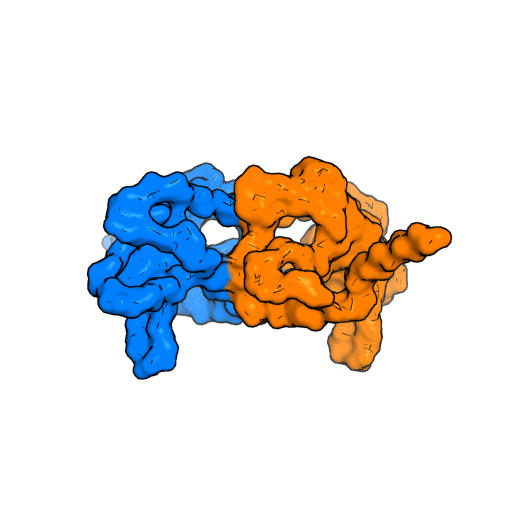.19 12 LEU B C 1
ATOM 1059 O O . LEU B 1 12 ? 3.574 13.344 7.688 1 97.19 12 LEU B O 1
ATOM 1063 N N . LYS B 1 13 ? 2.549 12.867 5.734 1 95.06 13 LYS B N 1
ATOM 1064 C CA . LYS B 1 13 ? 1.669 14.031 5.773 1 95.06 13 LYS B CA 1
ATOM 1065 C C . LYS B 1 13 ? 0.213 13.633 5.559 1 95.06 13 LYS B C 1
ATOM 1067 O O . LYS B 1 13 ? -0.099 12.875 4.633 1 95.06 13 LYS B O 1
ATOM 1072 N N . ILE B 1 14 ? -0.612 14.047 6.41 1 94.12 14 ILE B N 1
ATOM 1073 C CA . ILE B 1 14 ? -2.039 13.969 6.117 1 94.12 14 ILE B CA 1
ATOM 1074 C C . ILE B 1 14 ? -2.535 15.32 5.613 1 94.12 14 ILE B C 1
ATOM 1076 O O . ILE B 1 14 ? -2.217 16.359 6.195 1 94.12 14 ILE B O 1
ATOM 1080 N N . ILE B 1 15 ? -3.205 15.242 4.512 1 92 15 ILE B N 1
ATOM 1081 C CA . ILE B 1 15 ? -3.646 16.469 3.854 1 92 15 ILE B CA 1
ATOM 1082 C C . ILE B 1 15 ? -5.145 16.391 3.576 1 92 15 ILE B C 1
ATOM 1084 O O . ILE B 1 15 ? -5.75 15.32 3.666 1 92 15 ILE B O 1
ATOM 1088 N N . ASP B 1 16 ? -5.746 17.562 3.367 1 90.44 16 ASP B N 1
ATOM 1089 C CA . ASP B 1 16 ? -7.051 17.688 2.727 1 90.44 16 ASP B CA 1
ATOM 1090 C C . ASP B 1 16 ? -6.906 18 1.238 1 90.44 16 ASP B C 1
ATOM 1092 O O . ASP B 1 16 ? -6.41 19.062 0.864 1 90.44 16 ASP B O 1
ATOM 1096 N N . ARG B 1 17 ? -7.297 16.969 0.5 1 87.75 17 ARG B N 1
ATOM 1097 C CA . ARG B 1 17 ? -7.16 17.125 -0.943 1 87.75 17 ARG B CA 1
ATOM 1098 C C . ARG B 1 17 ? -8.148 18.172 -1.471 1 87.75 17 ARG B C 1
ATOM 1100 O O . ARG B 1 17 ? -9.344 18.094 -1.168 1 87.75 17 ARG B O 1
ATOM 1107 N N . ASP B 1 18 ? -7.598 19.047 -2.271 1 80.5 18 ASP B N 1
ATOM 1108 C CA . ASP B 1 18 ? -8.461 20.047 -2.896 1 80.5 18 ASP B CA 1
ATOM 1109 C C . ASP B 1 18 ? -8.594 19.797 -4.398 1 80.5 18 ASP B C 1
ATOM 1111 O O . ASP B 1 18 ? -7.656 19.312 -5.039 1 80.5 18 ASP B O 1
ATOM 1115 N N . HIS B 1 19 ? -9.758 19.891 -4.953 1 72.62 19 HIS B N 1
ATOM 1116 C CA . HIS B 1 19 ? -10.008 19.609 -6.359 1 72.62 19 HIS B CA 1
ATOM 1117 C C . HIS B 1 19 ? -9.859 20.875 -7.207 1 72.62 19 HIS B C 1
ATOM 1119 O O . HIS B 1 19 ? -9.664 20.797 -8.422 1 72.62 19 HIS B O 1
ATOM 1125 N N . ASP B 1 20 ? -9.953 22.031 -6.793 1 64.19 20 ASP B N 1
ATOM 1126 C CA . ASP B 1 20 ? -10.102 23.25 -7.574 1 64.19 20 ASP B CA 1
ATOM 1127 C C . ASP B 1 20 ? -8.75 23.891 -7.859 1 64.19 20 ASP B C 1
ATOM 1129 O O . ASP B 1 20 ? -8.648 25.109 -8.031 1 64.19 20 ASP B O 1
ATOM 1133 N N . GLY B 1 21 ? -7.809 23.031 -8.094 1 66 21 GLY B N 1
ATOM 1134 C CA . GLY B 1 21 ? -6.543 23.641 -8.453 1 66 21 GLY B CA 1
ATOM 1135 C C . GLY B 1 21 ? -5.816 24.25 -7.266 1 66 21 GLY B C 1
ATOM 1136 O O . GLY B 1 21 ? -4.676 24.688 -7.391 1 66 21 GLY B O 1
ATOM 1137 N N . ASP B 1 22 ? -6.523 24.344 -6.227 1 66.06 22 ASP B N 1
ATOM 1138 C CA . ASP B 1 22 ? -5.887 24.891 -5.035 1 66.06 22 ASP B CA 1
ATOM 1139 C C . ASP B 1 22 ? -4.926 23.875 -4.41 1 66.06 22 ASP B C 1
ATOM 1141 O O . ASP B 1 22 ? -4.984 22.688 -4.723 1 66.06 22 ASP B O 1
ATOM 1145 N N . LYS B 1 23 ? -4.023 24.484 -3.734 1 77.81 23 LYS B N 1
ATOM 1146 C CA . LYS B 1 23 ? -3.041 23.656 -3.035 1 77.81 23 LYS B CA 1
ATOM 1147 C C . LYS B 1 23 ? -3.695 22.844 -1.917 1 77.81 23 LYS B C 1
ATOM 1149 O O . LYS B 1 23 ? -4.598 23.344 -1.236 1 77.81 23 LYS B O 1
ATOM 1154 N N . ASP B 1 24 ? -3.289 21.562 -1.741 1 82.12 24 ASP B N 1
ATOM 1155 C CA . ASP B 1 24 ? -3.717 20.719 -0.624 1 82.12 24 ASP B CA 1
ATOM 1156 C C . ASP B 1 24 ? -3.418 21.391 0.713 1 82.12 24 ASP B C 1
ATOM 1158 O O . ASP B 1 24 ? -2.391 22.062 0.863 1 82.12 24 ASP B O 1
ATOM 1162 N N . ASP B 1 25 ? -4.391 21.25 1.635 1 87.12 25 ASP B N 1
ATOM 1163 C CA . ASP B 1 25 ? -4.148 21.75 2.982 1 87.12 25 ASP B CA 1
ATOM 1164 C C . ASP B 1 25 ? -3.432 20.719 3.84 1 87.12 25 ASP B C 1
ATOM 1166 O O . ASP B 1 25 ? -3.906 19.578 3.984 1 87.12 25 ASP B O 1
ATOM 1170 N N . LEU B 1 26 ? -2.334 21.188 4.332 1 90.56 26 LEU B N 1
ATOM 1171 C CA . LEU B 1 26 ? -1.609 20.312 5.254 1 90.56 26 LEU B CA 1
ATOM 1172 C C . LEU B 1 26 ? -2.297 20.281 6.613 1 90.56 26 LEU B C 1
ATOM 1174 O O . LEU B 1 26 ? -2.512 21.312 7.238 1 90.56 26 LEU B O 1
ATOM 1178 N N . LEU B 1 27 ? -2.594 19.094 7.043 1 90.25 27 LEU B N 1
ATOM 1179 C CA . LEU B 1 27 ? -3.252 18.953 8.336 1 90.25 27 LEU B CA 1
ATOM 1180 C C . LEU B 1 27 ? -2.25 18.562 9.422 1 90.25 27 LEU B C 1
ATOM 1182 O O . LEU B 1 27 ? -2.346 19.016 10.555 1 90.25 27 LEU B O 1
ATOM 1186 N N . ASP B 1 28 ? -1.38 17.719 9.141 1 92.75 28 ASP B N 1
ATOM 1187 C CA . ASP B 1 28 ? -0.333 17.297 10.062 1 92.75 28 ASP B CA 1
ATOM 1188 C C . ASP B 1 28 ? 0.837 16.672 9.312 1 92.75 28 ASP B C 1
ATOM 1190 O O . ASP B 1 28 ? 0.685 16.234 8.164 1 92.75 28 ASP B O 1
ATOM 1194 N N . GLU B 1 29 ? 1.995 16.703 9.898 1 95.12 29 GLU B N 1
ATOM 1195 C CA . GLU B 1 29 ? 3.217 16.125 9.352 1 95.12 29 GLU B CA 1
ATOM 1196 C C . GLU B 1 29 ? 4.09 15.531 10.445 1 95.12 29 GLU B C 1
ATOM 1198 O O . GLU B 1 29 ? 4.367 16.188 11.453 1 95.12 29 GLU B O 1
ATOM 1203 N N . VAL B 1 30 ? 4.559 14.32 10.234 1 96.56 30 VAL B N 1
ATOM 1204 C CA . VAL B 1 30 ? 5.438 13.68 11.203 1 96.56 30 VAL B CA 1
ATOM 1205 C C . VAL B 1 30 ? 6.508 12.867 10.469 1 96.56 30 VAL B C 1
ATOM 1207 O O . VAL B 1 30 ? 6.453 12.727 9.25 1 96.56 30 VAL B O 1
ATOM 1210 N N . ARG B 1 31 ? 7.508 12.43 11.219 1 96.38 31 ARG B N 1
ATOM 1211 C CA . ARG B 1 31 ? 8.492 11.461 10.75 1 96.38 31 ARG B CA 1
ATOM 1212 C C . ARG B 1 31 ? 8.383 10.156 11.531 1 96.38 31 ARG B C 1
ATOM 1214 O O . ARG B 1 31 ? 8.094 10.164 12.727 1 96.38 31 ARG B O 1
ATOM 1221 N N . THR B 1 32 ? 8.578 9.094 10.797 1 97.19 32 THR B N 1
ATOM 1222 C CA . THR B 1 32 ? 8.578 7.824 11.516 1 97.19 32 THR B CA 1
ATOM 1223 C C . THR B 1 32 ? 9.711 7.781 12.539 1 97.19 32 THR B C 1
ATOM 1225 O O . THR B 1 32 ? 10.805 8.281 12.281 1 97.19 32 THR B O 1
ATOM 1228 N N . GLU B 1 33 ? 9.43 7.156 13.641 1 97.44 33 GLU B N 1
ATOM 1229 C CA . GLU B 1 33 ? 10.406 6.945 14.703 1 97.44 33 GLU B CA 1
ATOM 1230 C C . GLU B 1 33 ? 11.383 5.828 14.344 1 97.44 33 GLU B C 1
ATOM 1232 O O . GLU B 1 33 ? 11.305 5.254 13.258 1 97.44 33 GLU B O 1
ATOM 1237 N N . ASP B 1 34 ? 12.273 5.488 15.273 1 96.94 34 ASP B N 1
ATOM 1238 C CA . ASP B 1 34 ? 13.312 4.484 15.055 1 96.94 34 ASP B CA 1
ATOM 1239 C C . ASP B 1 34 ? 12.703 3.113 14.773 1 96.94 34 ASP B C 1
ATOM 1241 O O . ASP B 1 34 ? 13.281 2.307 14.047 1 96.94 34 ASP B O 1
ATOM 1245 N N . ASN B 1 35 ? 11.609 2.885 15.336 1 96.75 35 ASN B N 1
ATOM 1246 C CA . ASN B 1 35 ? 10.961 1.588 15.164 1 96.75 35 ASN B CA 1
ATOM 1247 C C . ASN B 1 35 ? 10.023 1.583 13.961 1 96.75 35 ASN B C 1
ATOM 1249 O O . ASN B 1 35 ? 9.273 0.624 13.758 1 96.75 35 ASN B O 1
ATOM 1253 N N . GLY B 1 36 ? 9.938 2.66 13.234 1 97.12 36 GLY B N 1
ATOM 1254 C CA . GLY B 1 36 ? 9.125 2.73 12.031 1 97.12 36 GLY B CA 1
ATOM 1255 C C . GLY B 1 36 ? 7.703 3.195 12.297 1 97.12 36 GLY B C 1
ATOM 1256 O O . GLY B 1 36 ? 6.895 3.301 11.375 1 97.12 36 GLY B O 1
ATOM 1257 N N . GLU B 1 37 ? 7.367 3.5 13.547 1 97.06 37 GLU B N 1
ATOM 1258 C CA . GLU B 1 37 ? 6 3.867 13.914 1 97.06 37 GLU B CA 1
ATOM 1259 C C . GLU B 1 37 ? 5.758 5.359 13.711 1 97.06 37 GLU B C 1
ATOM 1261 O O . GLU B 1 37 ? 6.707 6.148 13.672 1 97.06 37 GLU B O 1
ATOM 1266 N N . PHE B 1 38 ? 4.52 5.688 13.57 1 96.69 38 PHE B N 1
ATOM 1267 C CA . PHE B 1 38 ? 4.102 7.078 13.469 1 96.69 38 PHE B CA 1
ATOM 1268 C C . PHE B 1 38 ? 2.672 7.254 13.961 1 96.69 38 PHE B C 1
ATOM 1270 O O . PHE B 1 38 ? 1.924 6.281 14.07 1 96.69 38 PHE B O 1
ATOM 1277 N N . TYR B 1 39 ? 2.324 8.469 14.305 1 94.81 39 TYR B N 1
ATOM 1278 C CA . TYR B 1 39 ? 0.98 8.898 14.672 1 94.81 39 TYR B CA 1
ATOM 1279 C C . TYR B 1 39 ? 0.674 10.273 14.086 1 94.81 39 TYR B C 1
ATOM 1281 O O . TYR B 1 39 ? 1.468 11.203 14.219 1 94.81 39 TYR B O 1
ATOM 1289 N N . LEU B 1 40 ? -0.436 10.32 13.289 1 93.31 40 LEU B N 1
ATOM 1290 C CA . LEU B 1 40 ? -0.858 11.57 12.68 1 93.31 40 LEU B CA 1
ATOM 1291 C C . LEU B 1 40 ? -2.213 12.016 13.219 1 93.31 40 LEU B C 1
ATOM 1293 O O . LEU B 1 40 ? -3.123 11.195 13.367 1 93.31 40 LEU B O 1
ATOM 1297 N N . LYS B 1 41 ? -2.275 13.148 13.586 1 87.81 41 LYS B N 1
ATOM 1298 C CA . LYS B 1 41 ? -3.531 13.781 13.984 1 87.81 41 LYS B CA 1
ATOM 1299 C C . LYS B 1 41 ? -3.578 15.234 13.531 1 87.81 41 LYS B C 1
ATOM 1301 O O . LYS B 1 41 ? -2.631 15.992 13.758 1 87.81 41 LYS B O 1
ATOM 1306 N N . GLY B 1 42 ? -4.578 15.508 12.656 1 80.12 42 GLY B N 1
ATOM 1307 C CA . GLY B 1 42 ? -4.723 16.891 12.211 1 80.12 42 GLY B CA 1
ATOM 1308 C C . GLY B 1 42 ? -6.16 17.266 11.891 1 80.12 42 GLY B C 1
ATOM 1309 O O . GLY B 1 42 ? -7.039 16.391 11.859 1 80.12 42 GLY B O 1
ATOM 1310 N N . GLY B 1 43 ? -6.359 18.547 11.914 1 76.25 43 GLY B N 1
ATOM 1311 C CA . GLY B 1 43 ? -7.699 19.016 11.625 1 76.25 43 GLY B CA 1
ATOM 1312 C C . GLY B 1 43 ? -7.719 20.375 10.953 1 76.25 43 GLY B C 1
ATOM 1313 O O . GLY B 1 43 ? -6.676 21.016 10.805 1 76.25 43 GLY B O 1
ATOM 1314 N N . THR B 1 44 ? -8.75 20.578 10.188 1 70.06 44 THR B N 1
ATOM 1315 C CA . THR B 1 44 ? -8.953 21.891 9.586 1 70.06 44 THR B CA 1
ATOM 1316 C C . THR B 1 44 ? -10.391 22.359 9.797 1 70.06 44 THR B C 1
ATOM 1318 O O . THR B 1 44 ? -11.258 21.578 10.164 1 70.06 44 THR B O 1
ATOM 1321 N N . TYR B 1 45 ? -10.375 23.656 9.875 1 66.75 45 TYR B N 1
ATOM 1322 C CA . TYR B 1 45 ? -11.695 24.266 9.945 1 66.75 45 TYR B CA 1
ATOM 1323 C C . TYR B 1 45 ? -12.203 24.625 8.555 1 66.75 45 TYR B C 1
ATOM 1325 O O . TYR B 1 45 ? -11.602 25.453 7.863 1 66.75 45 TYR B O 1
ATOM 1333 N N . GLU B 1 46 ? -12.875 23.672 7.98 1 65.56 46 GLU B N 1
ATOM 1334 C CA . GLU B 1 46 ? -13.461 24.047 6.695 1 65.56 46 GLU B CA 1
ATOM 1335 C C . GLU B 1 46 ? -14.945 23.703 6.641 1 65.56 46 GLU B C 1
ATOM 1337 O O . GLU B 1 46 ? -15.43 22.875 7.43 1 65.56 46 GLU B O 1
ATOM 1342 N N . ASP B 1 47 ? -15.688 24.438 5.777 1 60.25 47 ASP B N 1
ATOM 1343 C CA . ASP B 1 47 ? -17.125 24.297 5.582 1 60.25 47 ASP B CA 1
ATOM 1344 C C . ASP B 1 47 ? -17.453 23.031 4.777 1 60.25 47 ASP B C 1
ATOM 1346 O O . ASP B 1 47 ? -18.578 22.531 4.816 1 60.25 47 ASP B O 1
ATOM 1350 N N . THR B 1 48 ? -16.547 22.609 4.02 1 64.25 48 THR B N 1
ATOM 1351 C CA . THR B 1 48 ? -16.781 21.453 3.168 1 64.25 48 THR B CA 1
ATOM 1352 C C . THR B 1 48 ? -16.094 20.203 3.742 1 64.25 48 THR B C 1
ATOM 1354 O O . THR B 1 48 ? -15.141 20.328 4.508 1 64.25 48 THR B O 1
ATOM 1357 N N . PRO B 1 49 ? -16.781 19.125 3.289 1 72.5 49 PRO B N 1
ATOM 1358 C CA . PRO B 1 49 ? -16.172 17.891 3.77 1 72.5 49 PRO B CA 1
ATOM 1359 C C . PRO B 1 49 ? -14.727 17.719 3.283 1 72.5 49 PRO B C 1
ATOM 1361 O O . PRO B 1 49 ? -14.398 18.141 2.174 1 72.5 49 PRO B O 1
ATOM 1364 N N . ILE B 1 50 ? -13.859 17.25 4.121 1 81 50 ILE B N 1
ATOM 1365 C CA . ILE B 1 50 ? -12.445 17.031 3.84 1 81 50 ILE B CA 1
ATOM 1366 C C . ILE B 1 50 ? -12.281 15.727 3.068 1 81 50 ILE B C 1
ATOM 1368 O O . ILE B 1 50 ? -13.031 14.773 3.277 1 81 50 ILE B O 1
ATOM 1372 N N . GLU B 1 51 ? -11.406 15.719 2.109 1 87.88 51 GLU B N 1
ATOM 1373 C CA . GLU B 1 51 ? -10.93 14.508 1.444 1 87.88 51 GLU B CA 1
ATOM 1374 C C . GLU B 1 51 ? -9.523 14.148 1.907 1 87.88 51 GLU B C 1
ATOM 1376 O O . GLU B 1 51 ? -8.531 14.586 1.314 1 87.88 51 GLU B O 1
ATOM 1381 N N . PRO B 1 52 ? -9.461 13.32 2.973 1 91.38 52 PRO B N 1
ATOM 1382 C CA . PRO B 1 52 ? -8.156 13.055 3.58 1 91.38 52 PRO B CA 1
ATOM 1383 C C . PRO B 1 52 ? -7.266 12.18 2.703 1 91.38 52 PRO B C 1
ATOM 1385 O O . PRO B 1 52 ? -7.746 11.219 2.092 1 91.38 52 PRO B O 1
ATOM 1388 N N . ALA B 1 53 ? -6.078 12.555 2.629 1 93.69 53 ALA B N 1
ATOM 1389 C CA . ALA B 1 53 ? -5.074 11.766 1.917 1 93.69 53 ALA B CA 1
ATOM 1390 C C . ALA B 1 53 ? -3.768 11.703 2.705 1 93.69 53 ALA B C 1
ATOM 1392 O O . ALA B 1 53 ? -3.486 12.578 3.525 1 93.69 53 ALA B O 1
ATOM 1393 N N . LEU B 1 54 ? -3.109 10.641 2.471 1 95.31 54 LEU B N 1
ATOM 1394 C CA . LEU B 1 54 ? -1.814 10.398 3.1 1 95.31 54 LEU B CA 1
ATOM 1395 C C . LEU B 1 54 ? -0.694 10.43 2.064 1 95.31 54 LEU B C 1
ATOM 1397 O O . LEU B 1 54 ? -0.76 9.734 1.052 1 95.31 54 LEU B O 1
ATOM 1401 N N . LYS B 1 55 ? 0.236 11.258 2.303 1 95.25 55 LYS B N 1
ATOM 1402 C CA . LYS B 1 55 ? 1.469 11.273 1.52 1 95.25 55 LYS B CA 1
ATOM 1403 C C . LYS B 1 55 ? 2.633 10.695 2.32 1 95.25 55 LYS B C 1
ATOM 1405 O O . LYS B 1 55 ? 2.812 11.031 3.492 1 95.25 55 LYS B O 1
ATOM 1410 N N . ILE B 1 56 ? 3.367 9.875 1.684 1 96 56 ILE B N 1
ATOM 1411 C CA . ILE B 1 56 ? 4.535 9.289 2.33 1 96 56 ILE B CA 1
ATOM 1412 C C . ILE B 1 56 ? 5.773 9.516 1.467 1 96 56 ILE B C 1
ATOM 1414 O O . ILE B 1 56 ? 5.773 9.195 0.277 1 96 56 ILE B O 1
ATOM 1418 N N . TYR B 1 57 ? 6.777 10.125 2.031 1 94.19 57 TYR B N 1
ATOM 1419 C CA . TYR B 1 57 ? 8.086 10.312 1.412 1 94.19 57 TYR B CA 1
ATOM 1420 C C . TYR B 1 57 ? 9.141 9.445 2.09 1 94.19 57 TYR B C 1
ATOM 1422 O O . TYR B 1 57 ? 9.32 9.523 3.307 1 94.19 57 TYR B O 1
ATOM 1430 N N . HIS B 1 58 ? 9.812 8.703 1.289 1 94.31 58 HIS B N 1
ATOM 1431 C CA . HIS B 1 58 ? 10.75 7.785 1.928 1 94.31 58 HIS B CA 1
ATOM 1432 C C . HIS B 1 58 ? 11.898 7.426 0.989 1 94.31 58 HIS B C 1
ATOM 1434 O O . HIS B 1 58 ? 11.82 7.68 -0.216 1 94.31 58 HIS B O 1
ATOM 1440 N N . ASP B 1 59 ? 12.945 6.871 1.542 1 91.31 59 ASP B N 1
ATOM 1441 C CA . ASP B 1 59 ? 14.148 6.543 0.789 1 91.31 59 ASP B CA 1
ATOM 1442 C C . ASP B 1 59 ? 14.344 5.031 0.701 1 91.31 59 ASP B C 1
ATOM 1444 O O . ASP B 1 59 ? 15.453 4.555 0.465 1 91.31 59 ASP B O 1
ATOM 1448 N N . CYS B 1 60 ? 13.281 4.406 0.916 1 92.94 60 CYS B N 1
ATOM 1449 C CA . CYS B 1 60 ? 13.375 2.957 0.758 1 92.94 60 CYS B CA 1
ATOM 1450 C C . CYS B 1 60 ? 13.492 2.576 -0.713 1 92.94 60 CYS B C 1
ATOM 1452 O O . CYS B 1 60 ? 12.484 2.277 -1.364 1 92.94 60 CYS B O 1
ATOM 1454 N N . ASP B 1 61 ? 14.586 2.926 -1.259 1 76.75 61 ASP B N 1
ATOM 1455 C CA . ASP B 1 61 ? 14.844 2.699 -2.678 1 76.75 61 ASP B CA 1
ATOM 1456 C C . ASP B 1 61 ? 16.141 1.926 -2.887 1 76.75 61 ASP B C 1
ATOM 1458 O O . ASP B 1 61 ? 17.172 2.266 -2.301 1 76.75 61 ASP B O 1
ATOM 1462 N N . HIS B 1 62 ? 16.016 0.898 -3.535 1 62.94 62 HIS B N 1
ATOM 1463 C CA . HIS B 1 62 ? 17.25 0.152 -3.811 1 62.94 62 HIS B CA 1
ATOM 1464 C C . HIS B 1 62 ? 17.984 0.731 -5.012 1 62.94 62 HIS B C 1
ATOM 1466 O O . HIS B 1 62 ? 19.188 0.533 -5.16 1 62.94 62 HIS B O 1
ATOM 1472 N N . LYS B 1 63 ? 17.266 1.438 -5.84 1 60.09 63 LYS B N 1
ATOM 1473 C CA . LYS B 1 63 ? 17.875 1.763 -7.125 1 60.09 63 LYS B CA 1
ATOM 1474 C C . LYS B 1 63 ? 18.281 3.23 -7.18 1 60.09 63 LYS B C 1
ATOM 1476 O O . LYS B 1 63 ? 19.297 3.572 -7.809 1 60.09 63 LYS B O 1
ATOM 1481 N N . HIS B 1 64 ? 17.422 4.156 -6.66 1 60.91 64 HIS B N 1
ATOM 1482 C CA . HIS B 1 64 ? 17.703 5.574 -6.867 1 60.91 64 HIS B CA 1
ATOM 1483 C C . HIS B 1 64 ? 17.781 6.316 -5.535 1 60.91 64 HIS B C 1
ATOM 1485 O O . HIS B 1 64 ? 16.75 6.617 -4.926 1 60.91 64 HIS B O 1
ATOM 1491 N N . LYS B 1 65 ? 18.953 6.586 -5.109 1 63.88 65 LYS B N 1
ATOM 1492 C CA . LYS B 1 65 ? 19.156 7.168 -3.787 1 63.88 65 LYS B CA 1
ATOM 1493 C C . LYS B 1 65 ? 19.031 8.688 -3.832 1 63.88 65 LYS B C 1
ATOM 1495 O O . LYS B 1 65 ? 18.875 9.336 -2.793 1 63.88 65 LYS B O 1
ATOM 1500 N N . ALA B 1 66 ? 18.875 9.25 -5.023 1 67.75 66 ALA B N 1
ATOM 1501 C CA . ALA B 1 66 ? 19 10.703 -5.02 1 67.75 66 ALA B CA 1
ATOM 1502 C C . ALA B 1 66 ? 17.656 11.359 -4.664 1 67.75 66 ALA B C 1
ATOM 1504 O O . ALA B 1 66 ? 17.641 12.469 -4.121 1 67.75 66 ALA B O 1
ATOM 1505 N N . CYS B 1 67 ? 16.562 10.719 -4.945 1 84.69 67 CYS B N 1
ATOM 1506 C CA . CYS B 1 67 ? 15.258 11.305 -4.668 1 84.69 67 CYS B CA 1
ATOM 1507 C C . CYS B 1 67 ? 14.398 10.352 -3.852 1 84.69 67 CYS B C 1
ATOM 1509 O O . CYS B 1 67 ? 14.555 9.133 -3.949 1 84.69 67 CYS B O 1
ATOM 1511 N N . LYS B 1 68 ? 13.625 10.977 -3.043 1 89.81 68 LYS B N 1
ATOM 1512 C CA . LYS B 1 68 ? 12.711 10.172 -2.236 1 89.81 68 LYS B CA 1
ATOM 1513 C C . LYS B 1 68 ? 11.555 9.641 -3.078 1 89.81 68 LYS B C 1
ATOM 1515 O O . LYS B 1 68 ? 11.094 10.312 -4.004 1 89.81 68 LYS B O 1
ATOM 1520 N N . ARG B 1 69 ? 11.188 8.445 -2.789 1 93.19 69 ARG B N 1
ATOM 1521 C CA . ARG B 1 69 ? 9.922 7.941 -3.312 1 93.19 69 ARG B CA 1
ATOM 1522 C C . ARG B 1 69 ? 8.742 8.602 -2.611 1 93.19 69 ARG B C 1
ATOM 1524 O O . ARG B 1 69 ? 8.789 8.859 -1.407 1 93.19 69 ARG B O 1
ATOM 1531 N N . ARG B 1 70 ? 7.695 8.828 -3.393 1 93.38 70 ARG B N 1
ATOM 1532 C CA . ARG B 1 70 ? 6.496 9.438 -2.826 1 93.38 70 ARG B CA 1
ATOM 1533 C C . ARG B 1 70 ? 5.242 8.68 -3.254 1 93.38 70 ARG B C 1
ATOM 1535 O O . ARG B 1 70 ? 5.051 8.414 -4.441 1 93.38 70 ARG B O 1
ATOM 1542 N N . VAL B 1 71 ? 4.477 8.344 -2.27 1 95 71 VAL B N 1
ATOM 1543 C CA . VAL B 1 71 ? 3.174 7.75 -2.561 1 95 71 VAL B CA 1
ATOM 1544 C C . VAL B 1 71 ? 2.064 8.68 -2.07 1 95 71 VAL B C 1
ATOM 1546 O O . VAL B 1 71 ? 2.291 9.516 -1.196 1 95 71 VAL B O 1
ATOM 1549 N N . TYR B 1 72 ? 0.928 8.57 -2.668 1 94.19 72 TYR B N 1
ATOM 1550 C CA . TYR B 1 72 ? -0.266 9.359 -2.398 1 94.19 72 TYR B CA 1
ATOM 1551 C C . TYR B 1 72 ? -1.494 8.469 -2.268 1 94.19 72 TYR B C 1
ATOM 1553 O O . TYR B 1 72 ? -1.959 7.891 -3.252 1 94.19 72 TYR B O 1
ATOM 1561 N N . TRP B 1 73 ? -2.023 8.305 -1.024 1 96.19 73 TRP B N 1
ATOM 1562 C CA . TRP B 1 73 ? -3.121 7.383 -0.743 1 96.19 73 TRP B CA 1
ATOM 1563 C C . TRP B 1 73 ? -4.324 8.133 -0.174 1 96.19 73 TRP B C 1
ATOM 1565 O O . TRP B 1 73 ? -4.176 8.969 0.722 1 96.19 73 TRP B O 1
ATOM 1575 N N . MET B 1 74 ? -5.512 7.824 -0.706 1 93.69 74 MET B N 1
ATOM 1576 C CA . MET B 1 74 ? -6.738 8.406 -0.163 1 93.69 74 MET B CA 1
ATOM 1577 C C . MET B 1 74 ? -7.234 7.609 1.035 1 93.69 74 MET B C 1
ATOM 1579 O O . MET B 1 74 ? -7.227 6.375 1.012 1 93.69 74 MET B O 1
ATOM 1583 N N . LEU B 1 75 ? -7.629 8.32 2.043 1 93.12 75 LEU B N 1
ATOM 1584 C CA . LEU B 1 75 ? -8.133 7.691 3.26 1 93.12 75 LEU B CA 1
ATOM 1585 C C . LEU B 1 75 ? -9.656 7.805 3.338 1 93.12 75 LEU B C 1
ATOM 1587 O O . LEU B 1 75 ? -10.242 8.75 2.801 1 93.12 75 LEU B O 1
ATOM 1591 N N . PRO B 1 76 ? -10.266 6.836 3.984 1 91.44 76 PRO B N 1
ATOM 1592 C CA . PRO B 1 76 ? -11.719 6.918 4.121 1 91.44 76 PRO B CA 1
ATOM 1593 C C . PRO B 1 76 ? -12.172 8.141 4.918 1 91.44 76 PRO B C 1
ATOM 1595 O O . PRO B 1 76 ? -11.531 8.508 5.906 1 91.44 76 PRO B O 1
ATOM 1598 N N . GLN B 1 77 ? -13.305 8.633 4.574 1 87.25 77 GLN B N 1
ATOM 1599 C CA . GLN B 1 77 ? -13.852 9.828 5.215 1 87.25 77 GLN B CA 1
ATOM 1600 C C . GLN B 1 77 ? -14.344 9.516 6.625 1 87.25 77 GLN B C 1
ATOM 1602 O O . GLN B 1 77 ? -14.453 10.414 7.461 1 87.25 77 GLN B O 1
ATOM 1607 N N . ARG B 1 78 ? -14.602 8.336 6.875 1 85.81 78 ARG B N 1
ATOM 1608 C CA . ARG B 1 78 ? -15.219 7.973 8.148 1 85.81 78 ARG B CA 1
ATOM 1609 C C . ARG B 1 78 ? -14.266 8.25 9.312 1 85.81 78 ARG B C 1
ATOM 1611 O O . ARG B 1 78 ? -14.688 8.273 10.469 1 85.81 78 ARG B O 1
ATOM 1618 N N . TYR B 1 79 ? -13.078 8.398 9.023 1 87.38 79 TYR B N 1
ATOM 1619 C CA . TYR B 1 79 ? -12.125 8.648 10.094 1 87.38 79 TYR B CA 1
ATOM 1620 C C . TYR B 1 79 ? -11.992 10.148 10.375 1 87.38 79 TYR B C 1
ATOM 1622 O O . TYR B 1 79 ? -11.242 10.555 11.258 1 87.38 79 TYR B O 1
ATOM 1630 N N . ILE B 1 80 ? -12.656 10.898 9.609 1 82.75 80 ILE B N 1
ATOM 1631 C CA . ILE B 1 80 ? -12.742 12.328 9.867 1 82.75 80 ILE B CA 1
ATOM 1632 C C . ILE B 1 80 ? -13.812 12.602 10.93 1 82.75 80 ILE B C 1
ATOM 1634 O O . ILE B 1 80 ? -14.914 12.055 10.859 1 82.75 80 ILE B O 1
ATOM 1638 N N . ASN B 1 81 ? -13.383 13.352 11.898 1 80.12 81 ASN B N 1
ATOM 1639 C CA . ASN B 1 81 ? -14.312 13.695 12.977 1 80.12 81 ASN B CA 1
ATOM 1640 C C . ASN B 1 81 ? -14.406 15.203 13.18 1 80.12 81 ASN B C 1
ATOM 1642 O O . ASN B 1 81 ? -13.641 15.961 12.578 1 80.12 81 ASN B O 1
ATOM 1646 N N . ASN B 1 82 ? -15.43 15.648 13.891 1 75 82 ASN B N 1
ATOM 1647 C CA . ASN B 1 82 ? -15.68 17.062 14.133 1 75 82 ASN B CA 1
ATOM 1648 C C . ASN B 1 82 ? -15.031 17.531 15.43 1 75 82 ASN B C 1
ATOM 1650 O O . ASN B 1 82 ? -15.617 18.328 16.172 1 75 82 ASN B O 1
ATOM 1654 N N . GLY B 1 83 ? -13.828 17.109 15.766 1 72 83 GLY B N 1
ATOM 1655 C CA . GLY B 1 83 ? -13.164 17.594 16.969 1 72 83 GLY B CA 1
ATOM 1656 C C . GLY B 1 83 ? -12.938 16.516 18 1 72 83 GLY B C 1
ATOM 1657 O O . GLY B 1 83 ? -11.969 16.562 18.75 1 72 83 GLY B O 1
ATOM 1658 N N . THR B 1 84 ? -13.922 15.633 18.109 1 76.56 84 THR B N 1
ATOM 1659 C CA . THR B 1 84 ? -13.742 14.508 19.031 1 76.56 84 THR B CA 1
ATOM 1660 C C . THR B 1 84 ? -13.32 13.258 18.266 1 76.56 84 THR B C 1
ATOM 1662 O O . THR B 1 84 ? -14.047 12.789 17.391 1 76.56 84 THR B O 1
ATOM 1665 N N . ILE B 1 85 ? -12.148 12.828 18.562 1 73.56 85 ILE B N 1
ATOM 1666 C CA . ILE B 1 85 ? -11.672 11.625 17.891 1 73.56 85 ILE B CA 1
ATOM 1667 C C . ILE B 1 85 ? -12.492 10.414 18.344 1 73.56 85 ILE B C 1
ATOM 1669 O O . ILE B 1 85 ? -12.508 10.078 19.531 1 73.56 85 ILE B O 1
ATOM 1673 N N . THR B 1 86 ? -13.227 9.852 17.359 1 78.5 86 THR B N 1
ATOM 1674 C CA . THR B 1 86 ? -14.062 8.703 17.688 1 78.5 86 THR B CA 1
ATOM 1675 C C . THR B 1 86 ? -13.398 7.402 17.234 1 78.5 86 THR B C 1
ATOM 1677 O O . THR B 1 86 ? -13.648 6.34 17.797 1 78.5 86 THR B O 1
ATOM 1680 N N . GLU B 1 87 ? -12.586 7.562 16.156 1 86 87 GLU B N 1
ATOM 1681 C CA . GLU B 1 87 ? -11.953 6.363 15.617 1 86 87 GLU B CA 1
ATOM 1682 C C . GLU B 1 87 ? -10.609 6.691 14.984 1 86 87 GLU B C 1
ATOM 1684 O O . GLU B 1 87 ? -10.453 7.738 14.344 1 86 87 GLU B O 1
ATOM 1689 N N . TRP B 1 88 ? -9.688 5.742 15.297 1 89.25 88 TRP B N 1
ATOM 1690 C CA . TRP B 1 88 ? -8.375 5.84 14.672 1 89.25 88 TRP B CA 1
ATOM 1691 C C . TRP B 1 88 ? -8.25 4.863 13.508 1 89.25 88 TRP B C 1
ATOM 1693 O O . TRP B 1 88 ? -8.742 3.734 13.586 1 89.25 88 TRP B O 1
ATOM 1703 N N . MET B 1 89 ? -7.637 5.41 12.531 1 92.94 89 MET B N 1
ATOM 1704 C CA . MET B 1 89 ? -7.312 4.465 11.469 1 92.94 89 MET B CA 1
ATOM 1705 C C . MET B 1 89 ? -5.938 3.842 11.688 1 92.94 89 MET B C 1
ATOM 1707 O O . MET B 1 89 ? -4.961 4.551 11.938 1 92.94 89 MET B O 1
ATOM 1711 N N . ASP B 1 90 ? -5.93 2.541 11.664 1 96.06 90 ASP B N 1
ATOM 1712 C CA . ASP B 1 90 ? -4.672 1.8 11.594 1 96.06 90 ASP B CA 1
ATOM 1713 C C . ASP B 1 90 ? -4.359 1.383 10.164 1 96.06 90 ASP B C 1
ATOM 1715 O O . ASP B 1 90 ? -5.023 0.506 9.602 1 96.06 90 ASP B O 1
ATOM 1719 N N . ILE B 1 91 ? -3.344 2.014 9.562 1 96.56 91 ILE B N 1
ATOM 1720 C CA . ILE B 1 91 ? -3.064 1.694 8.172 1 96.56 91 ILE B CA 1
ATOM 1721 C C . ILE B 1 91 ? -2.295 0.378 8.086 1 96.56 91 ILE B C 1
ATOM 1723 O O . ILE B 1 91 ? -2.156 -0.197 7.004 1 96.56 91 ILE B O 1
ATOM 1727 N N . GLY B 1 92 ? -1.759 -0.062 9.211 1 96.88 92 GLY B N 1
ATOM 1728 C CA . GLY B 1 92 ? -0.975 -1.285 9.258 1 96.88 92 GLY B CA 1
ATOM 1729 C C . GLY B 1 92 ? 0.522 -1.036 9.234 1 96.88 92 GLY B C 1
ATOM 1730 O O . GLY B 1 92 ? 0.987 0.025 9.648 1 96.88 92 GLY B O 1
ATOM 1731 N N . SER B 1 93 ? 1.233 -2.035 8.992 1 97.31 93 SER B N 1
ATOM 1732 C CA . SER B 1 93 ? 2.674 -2.025 8.758 1 97.31 93 SER B CA 1
ATOM 1733 C C . SER B 1 93 ? 3.002 -2.391 7.312 1 97.31 93 SER B C 1
ATOM 1735 O O . SER B 1 93 ? 2.709 -3.502 6.867 1 97.31 93 SER B O 1
ATOM 1737 N N . ILE B 1 94 ? 3.555 -1.448 6.648 1 97.94 94 ILE B N 1
ATOM 1738 C CA . ILE B 1 94 ? 3.686 -1.608 5.203 1 97.94 94 ILE B CA 1
ATOM 1739 C C . ILE B 1 94 ? 5.164 -1.626 4.82 1 97.94 94 ILE B C 1
ATOM 1741 O O . ILE B 1 94 ? 5.926 -0.742 5.219 1 97.94 94 ILE B O 1
ATOM 1745 N N . ASN B 1 95 ? 5.516 -2.629 4.055 1 97.56 95 ASN B N 1
ATOM 1746 C CA . ASN B 1 95 ? 6.867 -2.691 3.504 1 97.56 95 ASN B CA 1
ATOM 1747 C C . ASN B 1 95 ? 7.016 -1.798 2.275 1 97.56 95 ASN B C 1
ATOM 1749 O O . ASN B 1 95 ? 6.488 -2.113 1.207 1 97.56 95 ASN B O 1
ATOM 1753 N N . MET B 1 96 ? 7.809 -0.78 2.412 1 97.06 96 MET B N 1
ATOM 1754 C CA . MET B 1 96 ? 7.867 0.273 1.402 1 97.06 96 MET B CA 1
ATOM 1755 C C . MET B 1 96 ? 8.844 -0.093 0.291 1 97.06 96 MET B C 1
ATOM 1757 O O . MET B 1 96 ? 9.094 0.709 -0.611 1 97.06 96 MET B O 1
ATOM 1761 N N . GLU B 1 97 ? 9.328 -1.344 0.303 1 95.31 97 GLU B N 1
ATOM 1762 C CA . GLU B 1 97 ? 10.094 -1.808 -0.854 1 95.31 97 GLU B CA 1
ATOM 1763 C C . GLU B 1 97 ? 9.188 -1.99 -2.07 1 95.31 97 GLU B C 1
ATOM 1765 O O . GLU B 1 97 ? 9.664 -2.006 -3.207 1 95.31 97 GLU B O 1
ATOM 1770 N N . ILE B 1 98 ? 7.957 -2.168 -1.688 1 95.62 98 ILE B N 1
ATOM 1771 C CA . ILE B 1 98 ? 6.961 -2.381 -2.732 1 95.62 98 ILE B CA 1
ATOM 1772 C C . ILE B 1 98 ? 6.832 -1.122 -3.586 1 95.62 98 ILE B C 1
ATOM 1774 O O . ILE B 1 98 ? 6.832 -0.006 -3.062 1 95.62 98 ILE B O 1
ATOM 1778 N N . ASN B 1 99 ? 6.773 -1.345 -4.867 1 93.75 99 ASN B N 1
ATOM 1779 C CA . ASN B 1 99 ? 6.367 -0.255 -5.75 1 93.75 99 ASN B CA 1
ATOM 1780 C C . ASN B 1 99 ? 4.863 -0.262 -5.996 1 93.75 99 ASN B C 1
ATOM 1782 O O . ASN B 1 99 ? 4.34 -1.169 -6.645 1 93.75 99 ASN B O 1
ATOM 1786 N N . PHE B 1 100 ? 4.195 0.741 -5.57 1 94.75 100 PHE B N 1
ATOM 1787 C CA . PHE B 1 100 ? 2.738 0.758 -5.535 1 94.75 100 PHE B CA 1
ATOM 1788 C C . PHE B 1 100 ? 2.174 1.333 -6.828 1 94.75 100 PHE B C 1
ATOM 1790 O O . PHE B 1 100 ? 0.966 1.553 -6.941 1 94.75 100 PHE B O 1
ATOM 1797 N N . GLY B 1 101 ? 3 1.546 -7.918 1 86.19 101 GLY B N 1
ATOM 1798 C CA . GLY B 1 101 ? 2.592 1.937 -9.258 1 86.19 101 GLY B CA 1
ATOM 1799 C C . GLY B 1 101 ? 2.426 3.436 -9.414 1 86.19 101 GLY B C 1
ATOM 1800 O O . GLY B 1 101 ? 2.686 3.984 -10.492 1 86.19 101 GLY B O 1
ATOM 1801 N N . ASN B 1 102 ? 1.724 4.156 -8.43 1 84.31 102 ASN B N 1
ATOM 1802 C CA . ASN B 1 102 ? 1.471 5.59 -8.516 1 84.31 102 ASN B CA 1
ATOM 1803 C C . ASN B 1 102 ? 2.449 6.383 -7.652 1 84.31 102 ASN B C 1
ATOM 1805 O O . ASN B 1 102 ? 2.043 7.277 -6.906 1 84.31 102 ASN B O 1
ATOM 1809 N N . GLU B 1 103 ? 3.713 6.07 -8.023 1 87 103 GLU B N 1
ATOM 1810 C CA . GLU B 1 103 ? 4.711 6.754 -7.199 1 87 103 GLU B CA 1
ATOM 1811 C C . GLU B 1 103 ? 5.402 7.863 -7.984 1 87 103 GLU B C 1
ATOM 1813 O O . GLU B 1 103 ? 5.559 7.766 -9.203 1 87 103 GLU B O 1
ATOM 1818 N N . GLU B 1 104 ? 5.668 8.867 -7.234 1 86.31 104 GLU B N 1
ATOM 1819 C CA . GLU B 1 104 ? 6.484 9.961 -7.75 1 86.31 104 GLU B CA 1
ATOM 1820 C C . GLU B 1 104 ? 7.805 10.07 -6.992 1 86.31 104 GLU B C 1
ATOM 1822 O O . GLU B 1 104 ? 7.988 9.422 -5.961 1 86.31 104 GLU B O 1
ATOM 1827 N N . ARG B 1 105 ? 8.703 10.789 -7.656 1 85.19 105 ARG B N 1
ATOM 1828 C CA . ARG B 1 105 ? 9.969 11.078 -6.996 1 85.19 105 ARG B CA 1
ATOM 1829 C C . ARG B 1 105 ? 10.023 12.531 -6.523 1 85.19 105 ARG B C 1
ATOM 1831 O O . ARG B 1 105 ? 9.578 13.438 -7.23 1 85.19 105 ARG B O 1
ATOM 1838 N N . ASP B 1 106 ? 10.391 12.617 -5.285 1 84 106 ASP B N 1
ATOM 1839 C CA . ASP B 1 106 ? 10.555 13.945 -4.695 1 84 106 ASP B CA 1
ATOM 1840 C C . ASP B 1 106 ? 12.023 14.234 -4.402 1 84 106 ASP B C 1
ATOM 1842 O O . ASP B 1 106 ? 12.609 13.641 -3.494 1 84 106 ASP B O 1
ATOM 1846 N N . CYS B 1 107 ? 12.562 15.125 -5.164 1 79.94 107 CYS B N 1
ATOM 1847 C CA . CYS B 1 107 ? 13.984 15.414 -5.016 1 79.94 107 CYS B CA 1
ATOM 1848 C C . CYS B 1 107 ? 14.195 16.703 -4.219 1 79.94 107 CYS B C 1
ATOM 1850 O O . CYS B 1 107 ? 15.328 17.156 -4.059 1 79.94 107 CYS B O 1
ATOM 1852 N N . ARG B 1 108 ? 13.219 17.391 -3.822 1 66.31 108 ARG B N 1
ATOM 1853 C CA . ARG B 1 108 ? 13.336 18.625 -3.051 1 66.31 108 ARG B CA 1
ATOM 1854 C C . ARG B 1 108 ? 13.695 18.328 -1.599 1 66.31 108 ARG B C 1
ATOM 1856 O O . ARG B 1 108 ? 14.383 19.125 -0.952 1 66.31 108 ARG B O 1
ATOM 1863 N N . HIS B 1 109 ? 13.07 17.453 -0.909 1 58.19 109 HIS B N 1
ATOM 1864 C CA . HIS B 1 109 ? 13.336 17.141 0.492 1 58.19 109 HIS B CA 1
ATOM 1865 C C . HIS B 1 109 ? 14.656 16.391 0.652 1 58.19 109 HIS B C 1
ATOM 1867 O O . HIS B 1 109 ? 14.75 15.461 1.445 1 58.19 109 HIS B O 1
ATOM 1873 N N . ARG B 1 110 ? 15.609 16.656 -0.062 1 50.38 110 ARG B N 1
ATOM 1874 C CA . ARG B 1 110 ? 16.938 16.078 0.122 1 50.38 110 ARG B CA 1
ATOM 1875 C C . ARG B 1 110 ? 17.5 16.422 1.501 1 50.38 110 ARG B C 1
ATOM 1877 O O . ARG B 1 110 ? 17.156 17.453 2.078 1 50.38 110 ARG B O 1
ATOM 1884 N N . ARG B 1 111 ? 17.812 15.484 2.355 1 46.28 111 ARG B N 1
ATOM 1885 C CA . ARG B 1 111 ? 18.625 15.812 3.521 1 46.28 111 ARG B CA 1
ATOM 1886 C C . ARG B 1 111 ? 19.719 16.812 3.16 1 46.28 111 ARG B C 1
ATOM 1888 O O . ARG B 1 111 ? 20.453 16.625 2.193 1 46.28 111 ARG B O 1
ATOM 1895 N N . HIS B 1 112 ? 19.5 18.031 3.357 1 36.94 112 HIS B N 1
ATOM 1896 C CA . HIS B 1 112 ? 20.703 18.844 3.469 1 36.94 112 HIS B CA 1
ATOM 1897 C C . HIS B 1 112 ? 21.688 18.234 4.477 1 36.94 112 HIS B C 1
ATOM 1899 O O . HIS B 1 112 ? 21.344 18.078 5.652 1 36.94 112 HIS B O 1
ATOM 1905 N N . HIS B 1 113 ? 22.328 17.047 4.238 1 37.44 113 HIS B N 1
ATOM 1906 C CA . HIS B 1 113 ? 23.531 16.859 5.047 1 37.44 113 HIS B CA 1
ATOM 1907 C C . HIS B 1 113 ? 24.297 18.172 5.215 1 37.44 113 HIS B C 1
ATOM 1909 O O . HIS B 1 113 ? 24.734 18.766 4.234 1 37.44 113 HIS B O 1
ATOM 1915 N N . HIS B 1 114 ? 23.859 18.984 6.055 1 33.34 114 HIS B N 1
ATOM 1916 C CA . HIS B 1 114 ? 24.75 20.047 6.484 1 33.34 114 HIS B CA 1
ATOM 1917 C C . HIS B 1 114 ? 26.125 19.516 6.84 1 33.34 114 HIS B C 1
ATOM 1919 O O . HIS B 1 114 ? 26.266 18.719 7.773 1 33.34 114 HIS B O 1
ATOM 1925 N N . ARG B 1 115 ? 27.016 19.188 6.027 1 31.89 115 ARG B N 1
ATOM 1926 C CA . ARG B 1 115 ? 28.438 19.125 6.387 1 31.89 115 ARG B CA 1
ATOM 1927 C C . ARG B 1 115 ? 28.859 20.375 7.148 1 31.89 115 ARG B C 1
ATOM 1929 O O . ARG B 1 115 ? 28.734 21.5 6.641 1 31.89 115 ARG B O 1
ATOM 1936 N N . ARG B 1 116 ? 28.688 20.406 8.461 1 31.44 116 ARG B N 1
ATOM 1937 C CA . ARG B 1 116 ? 29.578 21.266 9.203 1 31.44 116 ARG B CA 1
ATOM 1938 C C . ARG B 1 116 ? 31.031 21.094 8.734 1 31.44 116 ARG B C 1
ATOM 1940 O O . ARG B 1 116 ? 31.578 20 8.812 1 31.44 116 ARG B O 1
ATOM 1947 N N . HIS B 1 117 ? 31.453 21.75 7.641 1 25.77 117 HIS B N 1
ATOM 1948 C CA . HIS B 1 117 ? 32.875 22.016 7.602 1 25.77 117 HIS B CA 1
ATOM 1949 C C . HIS B 1 117 ? 33.344 22.688 8.883 1 25.77 117 HIS B C 1
ATOM 1951 O O . HIS B 1 117 ? 32.625 23.516 9.453 1 25.77 117 HIS B O 1
#

InterPro domains:
  IPR001534 Transthyretin-like [PF01060] (1-76)
  IPR001534 Transthyretin-like [PTHR21700] (1-111)
  IPR038479 Transthyretin-like superfamily [G3DSA:2.60.40.3330] (1-104)

Foldseek 3Di:
DQPPAAFWFKKKWKWFDDDPPDDTHTFFIDTQHRRNDDDDDGDDDDPDQGFIKMKIWGQSDPPDRQWTKIDIGTDDSVQDDDPDRPDDDDPDDDHPNDDPPPIDTHNPPGPPPPPPD/DQPPAAFWFKKKWKWFDDDPPDDTHTFFIDTQHRRNDDDDDGDDDDPDQGFIKMKIWGQSDPPDRQWTKIDIGTDDSVQDDDPDRPDDDDPDDDHPNDDPPPIDTHRPPGPPPPPPD

pLDDT: mean 83.17, std 16.76, range [25.55, 97.94]

Sequence (234 aa):
MCGDKPLKGAILKIIDRDHDGDKDDLLDEVRTEDNGEFYLKGGTYEDTPIEPALKIYHDCDHKHKACKRRVYWMLPQRYINNGTITEWMDIGSINMEINFGNEERDCRHRRHHHRRHMCGDKPLKGAILKIIDRDHDGDKDDLLDEVRTEDNGEFYLKGGTYEDTPIEPALKIYHDCDHKHKACKRRVYWMLPQRYINNGTITEWMDIGSINMEINFGNEERDCRHRRHHHRRH

Secondary structure (DSSP, 8-state):
-BTTB--TT-EEEEEE--SSSPPPEEEEEEE--TTS----------SS---EEEEEEE---SS--SSEEEEEEE--GGG--SSS-------EEE-TTSB-SS-EEE-SS--------/-BTTB--TT-EEEEEE--SSSPPPEEEEEEE--TTS----------SSPP-EEEEEEE---SS--SSEEEEEEE--GGG--SSS-------EEE-TTSB-SS-EEE-SS--------

Radius of gyration: 19.43 Å; Cα contacts (8 Å, |Δi|>4): 467; chains: 2; bounding box: 65×49×44 Å

Solvent-accessible surface area (backbone atoms only — not comparable to full-atom values): 13784 Å² total; per-residue (Å²): 46,40,65,98,36,55,34,53,65,28,39,38,32,40,29,33,59,50,82,83,78,47,76,63,43,81,36,32,74,45,55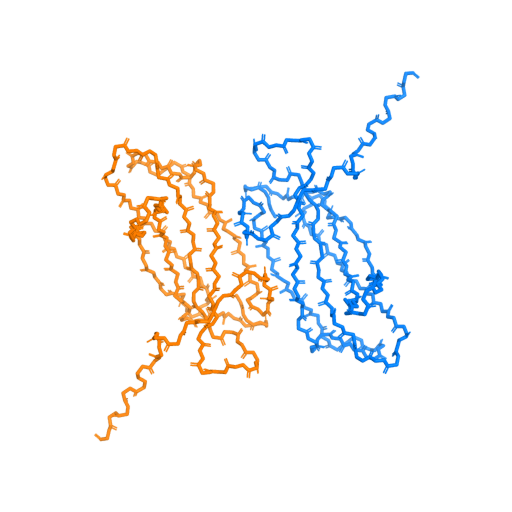,23,38,80,77,34,47,75,79,86,74,61,72,78,93,62,94,58,87,70,44,39,28,39,36,42,39,32,70,59,47,93,83,50,82,76,34,26,42,31,43,56,30,39,45,61,59,82,59,62,60,93,81,60,86,85,58,80,83,64,65,61,45,50,26,48,54,47,39,59,76,56,62,46,75,43,60,78,81,48,76,74,76,71,71,81,122,47,40,65,96,37,54,34,53,65,27,39,39,33,39,29,32,59,50,85,81,79,49,77,61,42,79,38,33,75,46,54,23,37,80,76,35,49,76,80,85,72,61,69,78,92,65,97,59,88,69,43,40,28,40,36,39,38,34,70,60,47,94,83,52,82,76,35,24,42,29,43,57,30,40,44,63,59,82,57,62,61,92,80,60,87,82,57,80,83,62,65,61,43,50,27,47,54,47,38,59,75,57,61,45,75,42,61,78,79,50,77,73,72,72,74,80,121

Organism: NCBI:txid53326

Nearest PDB structures (foldseek):
  3cfq-assembly1_B  TM=5.307E-01  e=8.221E-03  Homo sapiens
  8jqw-assembly1_A-2  TM=5.338E-01  e=9.706E-03  Homo sapiens
  3u2j-assembly1_B-2  TM=5.299E-01  e=1.784E-02  Homo sapiens
  6e76-assembly1_A  TM=5.231E-01  e=1.886E-02  Homo sapiens
  5oq0-assembly1_A  TM=5.316E-01  e=1.993E-02  Homo sapiens